Protein 4JJH (pdb70)

Secondary structure (DSSP, 8-state):
--SEEEEETTS-EEE--B------EEEEEEEE--EEEEEEETTTEEEE-GGGTTTEEPPPSS--TTB--EEE-S--GGG-EEEEEEEEESSS-EEEEEEEEEEEPPPPP--/--SEEEEETTS-EEE--B---TT-EEEEEEEEE--EEEEEEETTTEEEE-GGGTT-EEPPSSS--TTB--EEE-S--GGG-EEEEEEEEEESS-EEEEEEEEEEEPPPPP--

Nearest PDB structures (foldseek):
  4jjh-assembly2_A  TM=1.009E+00  e=1.081E-22  Homo sapiens
  4jjh-assembly3_B  TM=9.746E-01  e=3.472E-20  Homo sapiens
  4frw-assembly1_A  TM=9.454E-01  e=3.000E-17  Homo sapiens
  6o3o-assembly1_D  TM=8.730E-01  e=2.564E-07  Homo sapiens
  6isb-assembly1_C  TM=8.293E-01  e=7.288E-07  Homo sapiens

Structure (mmCIF, N/CA/C/O backbone):
data_4JJH
#
_entry.id   4JJH
#
_cell.length_a   35.193
_cell.length_b   35.193
_cell.length_c   205.331
_cell.angle_alpha   90.000
_cell.angle_beta   90.000
_cell.angle_gamma   90.000
#
_symmetry.space_group_name_H-M   'P 41'
#
loop_
_entity.id
_entity.type
_entity.pdbx_description
1 polymer 'Poliovirus receptor-related protein 4'
2 non-polymer 1,2-ETHANEDIOL
3 water water
#
loop_
_atom_site.group_PDB
_atom_site.id
_atom_site.type_symbol
_atom_site.label_atom_id
_atom_site.label_alt_id
_atom_site.label_comp_id
_atom_site.label_asym_id
_atom_site.label_entity_id
_atom_site.label_seq_id
_atom_site.pdbx_PDB_ins_code
_atom_site.Cartn_x
_atom_site.Cartn_y
_atom_site.Cartn_z
_atom_site.occupancy
_atom_site.B_iso_or_equiv
_atom_site.auth_seq_id
_atom_site.auth_comp_id
_atom_site.auth_asym_id
_atom_site.auth_atom_id
_atom_site.pdbx_PDB_model_num
ATOM 1 N N . THR A 1 10 ? 15.564 12.706 5.402 1.00 50.75 36 THR A N 1
ATOM 2 C CA . THR A 1 10 ? 14.244 13.044 5.929 1.00 45.40 36 THR A CA 1
ATOM 3 C C . THR A 1 10 ? 13.220 11.951 5.607 1.00 45.86 36 THR A C 1
ATOM 4 O O . THR A 1 10 ? 13.094 11.512 4.465 1.00 39.43 36 THR A O 1
ATOM 8 N N . SER A 1 11 ? 12.496 11.513 6.630 1.00 49.15 37 SER A N 1
ATOM 9 C CA . SER A 1 11 ? 11.428 10.532 6.461 1.00 49.26 37 SER A CA 1
ATOM 10 C C . SER A 1 11 ? 10.031 11.179 6.450 1.00 52.66 37 SER A C 1
ATOM 11 O O . SER A 1 11 ? 9.776 12.129 7.186 1.00 57.47 37 SER A O 1
ATOM 14 N N . ASP A 1 12 ? 9.146 10.693 5.581 1.00 49.07 38 ASP A N 1
ATOM 15 C CA . ASP A 1 12 ? 7.828 11.310 5.363 1.00 40.65 38 ASP A CA 1
ATOM 16 C C . ASP A 1 12 ? 6.828 11.041 6.514 1.00 29.32 38 ASP A C 1
ATOM 17 O O . ASP A 1 12 ? 5.757 11.634 6.550 1.00 17.97 38 ASP A O 1
ATOM 22 N N . VAL A 1 13 ? 7.158 10.145 7.442 1.00 29.75 39 VAL A N 1
ATOM 23 C CA . VAL A 1 13 ? 6.287 9.913 8.609 1.00 24.23 39 VAL A CA 1
ATOM 24 C C . VAL A 1 13 ? 6.998 10.161 9.929 1.00 17.33 39 VAL A C 1
ATOM 25 O O . VAL A 1 13 ? 8.126 9.728 10.134 1.00 19.32 39 VAL A O 1
ATOM 29 N N . VAL A 1 14 ? 6.359 10.938 10.787 1.00 16.61 40 VAL A N 1
ATOM 30 C CA . VAL A 1 14 ? 6.903 11.251 12.092 1.00 16.32 40 VAL A CA 1
ATOM 31 C C . VAL A 1 14 ? 6.044 10.661 13.180 1.00 16.07 40 VAL A C 1
ATOM 32 O O . VAL A 1 14 ? 4.863 10.917 13.265 1.00 15.68 40 VAL A O 1
ATOM 36 N N . THR A 1 15 ? 6.659 9.877 14.031 1.00 31.84 41 THR A N 1
ATOM 37 C CA . THR A 1 15 ? 5.927 9.233 15.083 1.00 31.53 41 THR A CA 1
ATOM 38 C C . THR A 1 15 ? 6.562 9.690 16.385 1.00 26.56 41 THR A C 1
ATOM 39 O O . THR A 1 15 ? 7.790 9.744 16.516 1.00 19.11 41 THR A O 1
ATOM 43 N N . VAL A 1 16 ? 5.728 10.092 17.321 1.00 15.64 42 VAL A N 1
ATOM 44 C CA . VAL A 1 16 ? 6.222 10.523 18.611 1.00 23.24 42 VAL A CA 1
ATOM 45 C C . VAL A 1 16 ? 5.321 9.978 19.685 1.00 26.37 42 VAL A C 1
ATOM 46 O O . VAL A 1 16 ? 4.189 9.608 19.433 1.00 25.78 42 VAL A O 1
ATOM 50 N N . VAL A 1 17 ? 5.867 9.907 20.885 1.00 28.10 43 VAL A N 1
ATOM 51 C CA . VAL A 1 17 ? 5.096 9.622 22.068 1.00 22.84 43 VAL A CA 1
ATOM 52 C C . VAL A 1 17 ? 4.340 10.887 22.477 1.00 19.86 43 VAL A C 1
ATOM 53 O O . VAL A 1 17 ? 4.825 12.004 22.314 1.00 15.78 43 VAL A O 1
ATOM 57 N N . LEU A 1 18 ? 3.116 10.692 22.938 1.00 20.61 44 LEU A N 1
ATOM 58 C CA . LEU A 1 18 ? 2.261 11.752 23.464 1.00 26.43 44 LEU A CA 1
ATOM 59 C C . LEU A 1 18 ? 2.952 12.652 24.506 1.00 24.59 44 LEU A C 1
ATOM 60 O O . LEU A 1 18 ? 3.424 12.174 25.522 1.00 27.45 44 LEU A O 1
ATOM 65 N N . GLY A 1 19 ? 3.033 13.949 24.233 1.00 26.55 45 GLY A N 1
ATOM 66 C CA . GLY A 1 19 ? 3.618 14.899 25.163 1.00 22.60 45 GLY A CA 1
ATOM 67 C C . GLY A 1 19 ? 5.058 15.283 24.907 1.00 14.83 45 GLY A C 1
ATOM 68 O O . GLY A 1 19 ? 5.526 16.292 25.404 1.00 20.05 45 GLY A O 1
ATOM 69 N N . GLN A 1 20 ? 5.768 14.476 24.133 1.00 26.05 46 GLN A N 1
ATOM 70 C CA . GLN A 1 20 ? 7.123 14.832 23.728 1.00 26.12 46 GLN A CA 1
ATOM 71 C C . GLN A 1 20 ? 6.962 15.756 22.515 1.00 19.01 46 GLN A C 1
ATOM 72 O O . GLN A 1 20 ? 5.864 15.870 21.974 1.00 16.86 46 GLN A O 1
ATOM 78 N N . ASP A 1 21 ? 8.033 16.424 22.107 1.00 15.32 47 ASP A N 1
ATOM 79 C CA . ASP A 1 21 ? 8.003 17.319 20.952 1.00 15.18 47 ASP A CA 1
ATOM 80 C C . ASP A 1 21 ? 8.320 16.647 19.621 1.00 21.84 47 ASP A C 1
ATOM 81 O O . ASP A 1 21 ? 9.301 15.919 19.505 1.00 23.57 47 ASP A O 1
ATOM 86 N N . ALA A 1 22 ? 7.524 16.945 18.599 1.00 21.18 48 ALA A N 1
ATOM 87 C CA . ALA A 1 22 ? 7.701 16.325 17.291 1.00 19.63 48 ALA A CA 1
ATOM 88 C C . ALA A 1 22 ? 8.278 17.316 16.311 1.00 22.47 48 ALA A C 1
ATOM 89 O O . ALA A 1 22 ? 7.773 18.404 16.150 1.00 24.45 48 ALA A O 1
ATOM 91 N N . LYS A 1 23 ? 9.352 16.930 15.652 1.00 25.17 49 LYS A N 1
ATOM 92 C CA . LYS A 1 23 ? 9.920 17.761 14.609 1.00 31.48 49 LYS A CA 1
ATOM 93 C C . LYS A 1 23 ? 9.207 17.478 13.307 1.00 25.16 49 LYS A C 1
ATOM 94 O O . LYS A 1 23 ? 8.960 16.328 12.959 1.00 18.78 49 LYS A O 1
ATOM 100 N N . LEU A 1 24 ? 8.807 18.539 12.634 1.00 17.72 50 LEU A N 1
ATOM 101 C CA . LEU A 1 24 ? 8.252 18.409 11.317 1.00 15.65 50 LEU A CA 1
ATOM 102 C C . LEU A 1 24 ? 9.303 18.928 10.358 1.00 16.11 50 LEU A C 1
ATOM 103 O O . LEU A 1 24 ? 9.466 20.123 10.219 1.00 20.04 50 LEU A O 1
ATOM 108 N N . PRO A 1 25 ? 10.081 18.019 9.749 1.00 27.06 51 PRO A N 1
ATOM 109 C CA . PRO A 1 25 ? 11.189 18.392 8.861 1.00 29.93 51 PRO A CA 1
ATOM 110 C C . PRO A 1 25 ? 10.734 18.854 7.470 1.00 32.45 51 PRO A C 1
ATOM 111 O O . PRO A 1 25 ? 9.897 18.196 6.840 1.00 28.50 51 PRO A O 1
ATOM 115 N N . CYS A 1 26 ? 11.279 19.970 6.995 1.00 35.00 52 CYS A N 1
ATOM 116 C CA . CYS A 1 26 ? 10.949 20.434 5.657 1.00 34.81 52 CYS A CA 1
ATOM 117 C C . CYS A 1 26 ? 12.094 21.229 5.051 1.00 33.53 52 CYS A C 1
ATOM 118 O O . CYS A 1 26 ? 12.048 22.447 4.997 1.00 29.11 52 CYS A O 1
ATOM 121 N N . PHE A 1 27 ? 13.094 20.514 4.550 1.00 37.24 53 PHE A N 1
ATOM 122 C CA . PHE A 1 27 ? 14.293 21.127 3.990 1.00 41.06 53 PHE A CA 1
ATOM 123 C C . PHE A 1 27 ? 14.402 20.872 2.457 1.00 38.57 53 PHE A C 1
ATOM 124 O O . PHE A 1 27 ? 14.063 19.798 1.974 1.00 39.47 53 PHE A O 1
ATOM 132 N N . 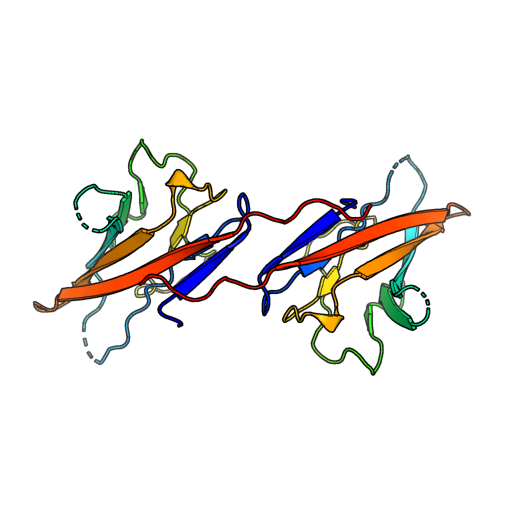TYR A 1 28 ? 14.835 21.884 1.704 1.00 42.51 54 TYR A N 1
ATOM 133 C CA . TYR A 1 28 ? 14.787 21.897 0.228 1.00 42.84 54 TYR A CA 1
ATOM 134 C C . TYR A 1 28 ? 16.137 21.799 -0.461 1.00 40.88 54 TYR A C 1
ATOM 135 O O . TYR A 1 28 ? 17.070 22.518 -0.114 1.00 40.95 54 TYR A O 1
ATOM 144 N N . ARG A 1 29 ? 16.217 20.908 -1.443 1.00 44.16 55 ARG A N 1
ATOM 145 C CA . ARG A 1 29 ? 17.400 20.736 -2.279 1.00 42.02 55 ARG A CA 1
ATOM 146 C C . ARG A 1 29 ? 17.254 21.514 -3.578 1.00 37.56 55 ARG A C 1
ATOM 147 O O . ARG A 1 29 ? 16.203 21.475 -4.201 1.00 35.08 55 ARG A O 1
ATOM 155 N N . GLY A 1 30 ? 18.313 22.199 -4.001 1.00 37.81 56 GLY A N 1
ATOM 156 C CA . GLY A 1 30 ? 18.225 23.033 -5.191 1.00 45.29 56 GLY A CA 1
ATOM 157 C C . GLY A 1 30 ? 19.408 23.108 -6.153 1.00 45.78 56 GLY A C 1
ATOM 158 O O . GLY A 1 30 ? 20.249 22.213 -6.225 1.00 50.77 56 GLY A O 1
ATOM 159 N N . ASP A 1 31 ? 19.446 24.189 -6.922 1.00 41.45 57 ASP A N 1
ATOM 160 C CA . ASP A 1 31 ? 20.535 24.443 -7.849 1.00 46.92 57 ASP A CA 1
ATOM 161 C C . ASP A 1 31 ? 21.274 25.690 -7.410 1.00 53.00 57 ASP A C 1
ATOM 162 O O . ASP A 1 31 ? 20.697 26.772 -7.365 1.00 56.17 57 ASP A O 1
ATOM 167 N N . GLU A 1 34 ? 18.202 30.080 -6.878 1.00 72.53 60 GLU A N 1
ATOM 168 C CA . GLU A 1 34 ? 16.966 30.115 -6.106 1.00 68.80 60 GLU A CA 1
ATOM 169 C C . GLU A 1 34 ? 17.195 29.871 -4.615 1.00 61.11 60 GLU A C 1
ATOM 170 O O . GLU A 1 34 ? 17.888 28.937 -4.211 1.00 58.86 60 GLU A O 1
ATOM 176 N N . GLN A 1 35 ? 16.606 30.742 -3.808 1.00 59.68 61 GLN A N 1
ATOM 177 C CA . GLN A 1 35 ? 16.658 30.626 -2.363 1.00 54.58 61 GLN A CA 1
ATOM 178 C C . GLN A 1 35 ? 15.195 30.652 -1.872 1.00 46.28 61 GLN A C 1
ATOM 179 O O . GLN A 1 35 ? 14.269 30.876 -2.664 1.00 43.08 61 GLN A O 1
ATOM 185 N N . VAL A 1 36 ? 14.992 30.335 -0.597 1.00 33.90 62 VAL A N 1
ATOM 186 C CA . VAL A 1 36 ? 13.673 30.215 0.001 1.00 28.60 62 VAL A CA 1
ATOM 187 C C . VAL A 1 36 ? 13.114 31.562 0.373 1.00 26.18 62 VAL A C 1
ATOM 188 O O . VAL A 1 36 ? 13.856 32.425 0.808 1.00 26.88 62 VAL A O 1
ATOM 192 N N . GLY A 1 37 ? 11.814 31.749 0.156 1.00 30.15 63 GLY A N 1
ATOM 193 C CA . GLY A 1 37 ? 11.128 32.940 0.619 1.00 36.22 63 GLY A CA 1
ATOM 194 C C . GLY A 1 37 ? 10.383 32.642 1.906 1.00 39.49 63 GLY A C 1
ATOM 195 O O . GLY A 1 37 ? 10.954 32.739 2.988 1.00 42.60 63 GLY A O 1
ATOM 196 N N . GLN A 1 38 ? 9.107 32.282 1.803 1.00 40.31 64 GLN A N 1
ATOM 197 C CA . GLN A 1 38 ? 8.344 31.889 2.989 1.00 35.86 64 GLN A CA 1
ATOM 198 C C . GLN A 1 38 ? 8.022 30.392 2.989 1.00 33.48 64 GLN A C 1
ATOM 199 O O . GLN A 1 38 ? 7.778 29.783 1.949 1.00 26.86 64 GLN A O 1
ATOM 205 N N . VAL A 1 39 ? 8.079 29.790 4.167 1.00 35.75 65 VAL A N 1
ATOM 206 C CA . VAL A 1 39 ? 7.578 28.430 4.318 1.00 36.88 65 VAL A CA 1
ATOM 207 C C . VAL A 1 39 ? 6.369 28.484 5.222 1.00 28.65 65 VAL A C 1
ATOM 208 O O . VAL A 1 39 ? 6.460 28.868 6.373 1.00 16.58 65 VAL A O 1
ATOM 212 N N . ALA A 1 40 ? 5.222 28.156 4.662 1.00 28.68 66 ALA A N 1
ATOM 213 C CA . ALA A 1 40 ? 4.001 28.091 5.420 1.00 28.50 66 ALA A CA 1
ATOM 214 C C . ALA A 1 40 ? 3.842 26.672 5.924 1.00 28.79 66 ALA A C 1
ATOM 215 O O . ALA A 1 40 ? 4.285 25.721 5.303 1.00 31.06 66 ALA A O 1
ATOM 217 N N . TRP A 1 41 ? 3.234 26.551 7.087 1.00 27.13 67 TRP A N 1
ATOM 218 C CA . TRP A 1 41 ? 2.964 25.278 7.695 1.00 24.80 67 TRP A CA 1
ATOM 219 C C . TRP A 1 41 ? 1.495 25.222 8.027 1.00 23.47 67 TRP A C 1
ATOM 220 O O . TRP A 1 41 ? 0.926 26.180 8.574 1.00 23.53 67 TRP A O 1
ATOM 231 N N . ALA A 1 42 ? 0.901 24.081 7.701 1.00 15.38 68 ALA A N 1
ATOM 232 C CA . ALA A 1 42 ? -0.498 23.851 7.965 1.00 26.05 68 ALA A CA 1
ATOM 233 C C . ALA A 1 42 ? -0.807 22.366 8.170 1.00 28.87 68 ALA A C 1
ATOM 234 O O . ALA A 1 42 ? 0.005 21.482 7.874 1.00 35.17 68 ALA A O 1
ATOM 236 N N . ARG A 1 43 ? -1.996 22.113 8.697 1.00 24.06 69 ARG A N 1
ATOM 237 C CA . ARG A 1 43 ? -2.559 20.788 8.704 1.00 21.96 69 ARG A CA 1
ATOM 238 C C . ARG A 1 43 ? -3.280 20.615 7.372 1.00 30.78 69 ARG A C 1
ATOM 239 O O . ARG A 1 43 ? -3.806 21.581 6.816 1.00 38.76 69 ARG A O 1
ATOM 247 N N . VAL A 1 44 ? -3.284 19.407 6.830 1.00 30.17 70 VAL A N 1
ATOM 248 C CA . VAL A 1 44 ? -4.037 19.163 5.610 1.00 30.61 70 VAL A CA 1
ATOM 249 C C . VAL A 1 44 ? -5.474 18.763 5.933 1.00 32.49 70 VAL A C 1
ATOM 250 O O . VAL A 1 44 ? -6.421 19.458 5.574 1.00 39.14 70 VAL A O 1
ATOM 254 N N . ALA A 1 50 ? -5.678 23.364 5.520 1.00 35.09 76 ALA A N 1
ATOM 255 C CA . ALA A 1 50 ? -6.898 24.148 5.422 1.00 39.50 76 ALA A CA 1
ATOM 256 C C . ALA A 1 50 ? -6.905 25.243 6.485 1.00 42.06 76 ALA A C 1
ATOM 257 O O . ALA A 1 50 ? -7.680 26.194 6.397 1.00 41.33 76 ALA A O 1
ATOM 259 N N . GLN A 1 51 ? -6.032 25.105 7.483 1.00 41.59 77 GLN A N 1
ATOM 260 C CA . GLN A 1 51 ? -5.995 26.045 8.610 1.00 39.13 77 GLN A CA 1
ATOM 261 C C . GLN A 1 51 ? -4.550 26.288 9.023 1.00 30.80 77 GLN A C 1
ATOM 262 O O . GLN A 1 51 ? -3.790 25.368 9.275 1.00 28.90 77 GLN A O 1
ATOM 268 N N . GLU A 1 52 ? -4.203 27.554 9.146 1.00 30.29 78 GLU A N 1
ATOM 269 C CA . GLU A 1 52 ? -2.821 27.951 9.246 1.00 26.63 78 GLU A CA 1
ATOM 270 C C . GLU A 1 52 ? -2.179 27.540 10.558 1.00 23.35 78 GLU A C 1
ATOM 271 O O . GLU A 1 52 ? -2.799 27.549 11.615 1.00 27.99 78 GLU A O 1
ATOM 277 N N . LEU A 1 53 ? -0.939 27.096 10.451 1.00 19.72 79 LEU A N 1
ATOM 278 C CA . LEU A 1 53 ? -0.170 26.684 11.604 1.00 22.36 79 LEU A CA 1
ATOM 279 C C . LEU A 1 53 ? 0.998 27.655 11.891 1.00 24.64 79 LEU A C 1
ATOM 280 O O . LEU A 1 53 ? 1.134 28.174 13.002 1.00 22.13 79 LEU A O 1
ATOM 285 N N . ALA A 1 54 ? 1.842 27.892 10.895 1.00 18.68 80 ALA A N 1
ATOM 286 C CA . ALA A 1 54 ? 2.961 28.809 11.097 1.00 16.01 80 ALA A CA 1
ATOM 287 C C . ALA A 1 54 ? 3.521 29.323 9.786 1.00 15.48 80 ALA A C 1
ATOM 288 O O . ALA A 1 54 ? 3.128 28.888 8.724 1.00 19.95 80 ALA A O 1
ATOM 290 N N . LEU A 1 55 ? 4.445 30.259 9.897 1.00 17.77 81 LEU A N 1
ATOM 291 C CA . LEU A 1 55 ? 5.088 30.933 8.782 1.00 22.38 81 LEU A CA 1
ATOM 292 C C . LEU A 1 55 ? 6.508 31.252 9.130 1.00 24.07 81 LEU A C 1
ATOM 293 O O . LEU A 1 55 ? 6.775 31.939 10.087 1.00 27.76 81 LEU A O 1
ATOM 298 N N . LEU A 1 56 ? 7.422 30.721 8.351 1.00 28.35 82 LEU A N 1
ATOM 299 C CA . LEU A 1 56 ? 8.826 30.998 8.519 1.00 24.61 82 LEU A CA 1
ATOM 300 C C . LEU A 1 56 ? 9.164 31.972 7.403 1.00 22.88 82 LEU A C 1
ATOM 301 O O . LEU A 1 56 ? 9.201 31.588 6.242 1.00 24.97 82 LEU A O 1
ATOM 306 N N . HIS A 1 57 ? 9.289 33.251 7.739 1.00 26.43 83 HIS A N 1
ATOM 307 C CA . HIS A 1 57 ? 9.477 34.280 6.723 1.00 27.28 83 HIS A CA 1
ATOM 308 C C . HIS A 1 57 ? 10.936 34.617 6.534 1.00 33.23 83 HIS A C 1
ATOM 309 O O . HIS A 1 57 ? 11.701 34.743 7.492 1.00 31.58 83 HIS A O 1
ATOM 316 N N . SER A 1 58 ? 11.285 34.814 5.272 1.00 37.92 84 SER A N 1
ATOM 317 C CA . SER A 1 58 ? 12.639 35.090 4.853 1.00 39.65 84 SER A CA 1
ATOM 318 C C . SER A 1 58 ? 13.117 36.407 5.384 1.00 36.34 84 SER A C 1
ATOM 319 O O . SER A 1 58 ? 14.210 36.536 5.933 1.00 39.97 84 SER A O 1
ATOM 322 N N . LYS A 1 59 ? 12.276 37.398 5.175 1.00 25.81 85 LYS A N 1
ATOM 323 C CA . LYS A 1 59 ? 12.537 38.720 5.657 1.00 23.95 85 LYS A CA 1
ATOM 324 C C . LYS A 1 59 ? 12.178 38.767 7.132 1.00 31.89 85 LYS A C 1
ATOM 325 O O . LYS A 1 59 ? 12.932 39.293 7.948 1.00 30.86 85 LYS A O 1
ATOM 331 N N . TYR A 1 60 ? 11.039 38.159 7.463 1.00 33.87 86 TYR A N 1
ATOM 332 C CA . TYR A 1 60 ? 10.317 38.449 8.697 1.00 35.28 86 TYR A CA 1
ATOM 333 C C . TYR A 1 60 ? 10.358 37.397 9.805 1.00 34.06 86 TYR A C 1
ATOM 334 O O . TYR A 1 60 ? 9.770 37.598 10.862 1.00 37.30 86 TYR A O 1
ATOM 343 N N . GLY A 1 61 ? 10.980 36.257 9.561 1.00 28.28 87 GLY A N 1
ATOM 344 C CA . GLY A 1 61 ? 11.103 35.274 10.620 1.00 21.57 87 GLY A CA 1
ATOM 345 C C . GLY A 1 61 ? 9.799 34.585 10.976 1.00 20.24 87 GLY A C 1
ATOM 346 O O . GLY A 1 61 ? 8.818 34.662 10.249 1.00 20.55 87 GLY A O 1
ATOM 347 N N . LEU A 1 62 ? 9.783 33.956 12.139 1.00 16.54 88 LEU A N 1
ATOM 348 C CA . LEU A 1 62 ? 8.684 33.085 12.529 1.00 24.96 88 LEU A CA 1
ATOM 349 C C . LEU A 1 62 ? 7.409 33.772 13.026 1.00 23.99 88 LEU A C 1
ATOM 350 O O . LEU A 1 62 ? 7.441 34.665 13.858 1.00 16.65 88 LEU A O 1
ATOM 355 N N . HIS A 1 63 ? 6.291 33.307 12.481 1.00 25.17 89 HIS A N 1
ATOM 356 C CA . HIS A 1 63 ? 4.944 33.696 12.837 1.00 16.67 89 HIS A CA 1
ATOM 357 C C . HIS A 1 63 ? 4.180 32.432 13.125 1.00 21.62 89 HIS A C 1
ATOM 358 O O . HIS A 1 63 ? 4.381 31.451 12.446 1.00 27.05 89 HIS A O 1
ATOM 365 N N . VAL A 1 64 ? 3.327 32.429 14.141 1.00 17.68 90 VAL A N 1
ATOM 366 C CA . VAL A 1 64 ? 2.668 31.192 14.551 1.00 15.57 90 VAL A CA 1
ATOM 367 C C . VAL A 1 64 ? 1.177 31.409 14.779 1.00 16.03 90 VAL A C 1
ATOM 368 O O . VAL A 1 64 ? 0.764 32.483 15.195 1.00 37.41 90 VAL A O 1
ATOM 372 N N . SER A 1 65 ? 0.366 30.415 14.449 1.00 27.20 91 SER A N 1
ATOM 373 C CA . SER A 1 65 ? -1.054 30.502 14.717 1.00 28.72 91 SER A CA 1
ATOM 374 C C . SER A 1 65 ? -1.200 30.599 16.226 1.00 34.52 91 SER A C 1
ATOM 375 O O . SER A 1 65 ? -0.588 29.832 16.959 1.00 37.58 91 SER A O 1
ATOM 378 N N . PRO A 1 66 ? -2.008 31.561 16.693 1.00 37.41 92 PRO A N 1
ATOM 379 C CA . PRO A 1 66 ? -2.361 31.749 18.104 1.00 34.01 92 PRO A CA 1
ATOM 380 C C . PRO A 1 66 ? -2.845 30.456 18.731 1.00 32.57 92 PRO A C 1
ATOM 381 O O . PRO A 1 66 ? -2.567 30.224 19.899 1.00 37.99 92 PRO A O 1
ATOM 385 N N . ALA A 1 67 ? -3.577 29.648 17.963 1.00 29.27 93 ALA A N 1
ATOM 386 C CA . ALA A 1 67 ? -4.036 28.325 18.392 1.00 24.52 93 ALA A CA 1
ATOM 387 C C . ALA A 1 67 ? -2.879 27.384 18.673 1.00 20.86 93 ALA A C 1
ATOM 388 O O . ALA A 1 67 ? -3.056 26.310 19.220 1.00 22.41 93 ALA A O 1
ATOM 390 N N . TYR A 1 68 ? -1.689 27.792 18.269 1.00 27.03 94 TYR A N 1
ATOM 391 C CA . TYR A 1 68 ? -0.517 26.958 18.390 1.00 20.62 94 TYR A CA 1
ATOM 392 C C . TYR A 1 68 ? 0.551 27.757 19.118 1.00 23.44 94 TYR A C 1
ATOM 393 O O . TYR A 1 68 ? 1.748 27.548 18.935 1.00 24.71 94 TYR A O 1
ATOM 402 N N . GLU A 1 69 ? 0.094 28.664 19.972 1.00 19.25 95 GLU A N 1
ATOM 403 C CA . GLU A 1 69 ? 0.978 29.576 20.676 1.00 17.52 95 GLU A CA 1
ATOM 404 C C . GLU A 1 69 ? 1.930 28.912 21.656 1.00 23.83 95 GLU A C 1
ATOM 405 O O . GLU A 1 69 ? 1.509 28.229 22.580 1.00 20.25 95 GLU A O 1
ATOM 411 N N . GLY A 1 70 ? 3.220 29.163 21.472 1.00 24.39 96 GLY A N 1
ATOM 412 C CA . GLY A 1 70 ? 4.228 28.606 22.345 1.00 22.20 96 GLY A CA 1
ATOM 413 C C . GLY A 1 70 ? 4.551 27.193 21.947 1.00 21.73 96 GLY A C 1
ATOM 414 O O . GLY A 1 70 ? 5.435 26.568 22.517 1.00 21.59 96 GLY A O 1
ATOM 415 N N . ARG A 1 71 ? 3.831 26.697 20.951 1.00 21.96 97 ARG A N 1
ATOM 416 C CA . ARG A 1 71 ? 3.939 25.301 20.535 1.00 23.31 97 ARG A CA 1
ATOM 417 C C . ARG A 1 71 ? 4.801 25.148 19.296 1.00 24.06 97 ARG A C 1
ATOM 418 O O . ARG A 1 71 ? 5.134 24.032 18.912 1.00 21.45 97 ARG A O 1
ATOM 426 N N . VAL A 1 72 ? 5.205 26.260 18.689 1.00 14.41 98 VAL A N 1
ATOM 427 C CA . VAL A 1 72 ? 5.987 26.148 17.468 1.00 28.01 98 VAL A CA 1
ATOM 428 C C . VAL A 1 72 ? 7.376 26.738 17.630 1.00 29.06 98 VAL A C 1
ATOM 429 O O . VAL A 1 72 ? 7.542 27.908 17.983 1.00 31.38 98 VAL A O 1
ATOM 433 N N . GLU A 1 73 ? 8.379 25.899 17.383 1.00 27.55 99 GLU A N 1
ATOM 434 C CA . GLU A 1 73 ? 9.752 26.337 17.504 1.00 31.40 99 GLU A CA 1
ATOM 435 C C . GLU A 1 73 ? 10.501 26.022 16.212 1.00 34.64 99 GLU A C 1
ATOM 436 O O . GLU A 1 73 ? 10.123 25.128 15.494 1.00 35.20 99 GLU A O 1
ATOM 442 N N . GLN A 1 74 ? 11.557 26.766 15.914 1.00 40.04 100 GLN A N 1
ATOM 443 C CA . GLN A 1 74 ? 12.469 26.439 14.812 1.00 42.20 100 GLN A CA 1
ATOM 444 C C . GLN A 1 74 ? 13.704 25.667 15.302 1.00 49.71 100 GLN A C 1
ATOM 445 O O . GLN A 1 74 ? 13.898 25.514 16.501 1.00 58.28 100 GLN A O 1
ATOM 451 N N . PRO A 1 75 ? 14.537 25.153 14.381 1.00 49.84 101 PRO A N 1
ATOM 452 C CA . PRO A 1 75 ? 15.788 24.578 14.907 1.00 50.43 101 PRO A CA 1
ATOM 453 C C . PRO A 1 75 ? 16.820 25.636 15.342 1.00 52.58 101 PRO A C 1
ATOM 454 O O . PRO A 1 75 ? 16.893 26.695 14.724 1.00 51.48 101 PRO A O 1
ATOM 458 N N . PRO A 1 76 ? 17.593 25.351 16.416 1.00 57.92 102 PRO A N 1
ATOM 459 C CA . PRO A 1 76 ? 18.621 26.224 17.010 1.00 53.32 102 PRO A CA 1
ATOM 460 C C . PRO A 1 76 ? 19.715 26.701 16.060 1.00 46.64 102 PRO A C 1
ATOM 461 O O . PRO A 1 76 ? 20.268 25.915 15.296 1.00 43.06 102 PRO A O 1
ATOM 465 N N . PRO A 1 77 ? 20.035 27.999 16.148 1.00 47.19 103 PRO A N 1
ATOM 466 C CA . PRO A 1 77 ? 20.968 28.738 15.296 1.00 48.30 103 PRO A CA 1
ATOM 467 C C . PRO A 1 77 ? 22.436 28.543 15.668 1.00 48.86 103 PRO A C 1
ATOM 468 O O . PRO A 1 77 ? 22.723 28.147 16.791 1.00 47.83 103 PRO A O 1
ATOM 472 N N . PRO A 1 78 ? 23.359 28.803 14.722 1.00 51.68 104 PRO A N 1
ATOM 473 C CA . PRO A 1 78 ? 23.170 29.320 13.354 1.00 50.85 104 PRO A CA 1
ATOM 474 C C . PRO A 1 78 ? 22.457 28.332 12.443 1.00 46.16 104 PRO A C 1
ATOM 475 O O . PRO A 1 78 ? 22.783 27.147 12.442 1.00 48.43 104 PRO A O 1
ATOM 479 N N . ARG A 1 79 ? 21.511 28.824 11.654 1.00 40.79 105 ARG A N 1
ATOM 480 C CA . ARG A 1 79 ? 20.722 27.915 10.848 1.00 39.97 105 ARG A CA 1
ATOM 481 C C . ARG A 1 79 ? 20.591 28.224 9.356 1.00 40.30 105 ARG A C 1
ATOM 482 O O . ARG A 1 79 ? 20.965 29.286 8.869 1.00 37.20 105 ARG A O 1
ATOM 490 N N . ASN A 1 80 ? 20.059 27.231 8.654 1.00 45.15 106 ASN A N 1
ATOM 491 C CA . ASN A 1 80 ? 19.921 27.210 7.210 1.00 48.74 106 ASN A CA 1
ATOM 492 C C . ASN A 1 80 ? 18.790 28.101 6.687 1.00 53.51 106 ASN A C 1
ATOM 493 O O . ASN A 1 80 ? 17.673 28.048 7.198 1.00 61.20 106 ASN A O 1
ATOM 498 N N . PRO A 1 81 ? 19.078 28.922 5.665 1.00 45.56 107 PRO A N 1
ATOM 499 C CA . PRO A 1 81 ? 18.104 29.737 4.924 1.00 40.47 107 PRO A CA 1
ATOM 500 C C . PRO A 1 81 ? 17.067 28.910 4.166 1.00 36.30 107 PRO A C 1
ATOM 501 O O . PRO A 1 81 ? 16.098 29.466 3.646 1.00 27.21 107 PRO A O 1
ATOM 505 N N . LEU A 1 82 ? 17.325 27.610 4.038 1.00 40.71 108 LEU A N 1
ATOM 506 C CA . LEU A 1 82 ? 16.462 26.725 3.274 1.00 40.35 108 LEU A CA 1
ATOM 507 C C . LEU A 1 82 ? 15.861 25.583 4.087 1.00 36.64 108 LEU A C 1
ATOM 508 O O . LEU A 1 82 ? 15.145 24.750 3.546 1.00 37.00 108 LEU A O 1
ATOM 513 N N . ASP A 1 83 ? 16.139 25.540 5.381 1.00 36.02 109 ASP A N 1
ATOM 514 C CA . ASP A 1 83 ? 15.459 24.587 6.252 1.00 32.52 109 ASP A CA 1
ATOM 515 C C . ASP A 1 83 ? 14.184 25.194 6.797 1.00 28.70 109 ASP A C 1
ATOM 516 O O . ASP A 1 83 ? 14.237 26.144 7.583 1.00 25.59 109 ASP A O 1
ATOM 521 N N . GLY A 1 84 ? 13.043 24.669 6.350 1.00 23.08 110 GLY A N 1
ATOM 522 C CA . GLY A 1 84 ? 11.755 25.138 6.830 1.00 27.74 110 GLY A CA 1
ATOM 523 C C . GLY A 1 84 ? 11.115 24.240 7.873 1.00 12.89 110 GLY A C 1
ATOM 524 O O . GLY A 1 84 ? 9.919 24.254 8.077 1.00 14.30 110 GLY A O 1
ATOM 525 N N . SER A 1 85 ? 11.947 23.498 8.580 1.00 21.89 111 SER A N 1
ATOM 526 C CA . SER A 1 85 ? 11.479 22.517 9.529 1.00 20.16 111 SER A CA 1
ATOM 527 C C . SER A 1 85 ? 11.013 23.181 10.795 1.00 19.80 111 SER A C 1
ATOM 528 O O . SER A 1 85 ? 11.569 24.172 11.223 1.00 23.69 111 SER A O 1
ATOM 531 N N . VAL A 1 86 ? 9.956 22.647 11.379 1.00 16.44 112 VAL A N 1
ATOM 532 C CA . VAL A 1 86 ? 9.518 23.153 12.648 1.00 12.08 112 VAL A CA 1
ATOM 533 C C . VAL A 1 86 ? 9.371 22.053 13.669 1.00 11.85 112 VAL A C 1
ATOM 534 O O . VAL A 1 86 ? 9.274 20.880 13.344 1.00 13.86 112 VAL A O 1
ATOM 538 N N . LEU A 1 87 ? 9.338 22.477 14.919 1.00 24.56 113 LEU A N 1
ATOM 539 C CA . LEU A 1 87 ? 9.075 21.638 16.071 1.00 22.25 113 LEU A CA 1
ATOM 540 C C . LEU A 1 87 ? 7.736 21.998 16.660 1.00 19.02 113 LEU A C 1
ATOM 541 O O . LEU A 1 87 ? 7.497 23.143 17.035 1.00 19.07 113 LEU A O 1
ATOM 546 N N . LEU A 1 88 ? 6.869 21.006 16.737 1.00 19.14 114 LEU A N 1
ATOM 547 C CA . LEU A 1 88 ? 5.609 21.127 17.433 1.00 19.38 114 LEU A CA 1
ATOM 548 C C . LEU A 1 88 ? 5.789 20.529 18.822 1.00 14.41 114 LEU A C 1
ATOM 549 O O . LEU A 1 88 ? 5.959 19.335 18.972 1.00 16.20 114 LEU A O 1
ATOM 554 N N . ARG A 1 89 ? 5.762 21.385 19.835 1.00 13.03 115 ARG A N 1
ATOM 555 C CA . ARG A 1 89 ? 6.024 20.985 21.204 1.00 13.68 115 ARG A CA 1
ATOM 556 C C . ARG A 1 89 ? 4.841 20.267 21.859 1.00 18.58 115 ARG A C 1
ATOM 557 O O . ARG A 1 89 ? 3.684 20.547 21.562 1.00 13.59 115 ARG A O 1
ATOM 565 N N . ASN A 1 90 ? 5.151 19.311 22.725 1.00 14.21 116 ASN A N 1
ATOM 566 C CA . ASN A 1 90 ? 4.159 18.710 23.597 1.00 30.78 116 ASN A CA 1
ATOM 567 C C . ASN A 1 90 ? 2.990 18.181 22.784 1.00 29.33 116 ASN A C 1
ATOM 568 O O . ASN A 1 90 ? 1.910 18.766 22.755 1.00 33.91 116 ASN A O 1
ATOM 573 N N . ALA A 1 91 ? 3.243 17.078 22.101 1.00 24.65 117 ALA A N 1
ATOM 574 C CA . ALA A 1 91 ? 2.278 16.439 21.225 1.00 22.90 117 ALA A CA 1
ATOM 575 C C . ALA A 1 91 ? 1.072 15.868 21.985 1.00 21.98 117 ALA A C 1
ATOM 576 O O . ALA A 1 91 ? 1.229 15.334 23.060 1.00 14.67 117 ALA A O 1
ATOM 578 N N . VAL A 1 92 ? -0.133 16.073 21.453 1.00 26.58 118 VAL A N 1
ATOM 579 C CA . VAL A 1 92 ? -1.361 15.454 21.968 1.00 25.45 118 VAL A CA 1
ATOM 580 C C . VAL A 1 92 ? -2.037 14.605 20.901 1.00 22.68 118 VAL A C 1
ATOM 581 O O . VAL A 1 92 ? -1.604 14.570 19.745 1.00 22.44 118 VAL A O 1
ATOM 585 N N . GLN A 1 93 ? -3.072 13.877 21.292 1.00 19.01 119 GLN A N 1
ATOM 586 C CA . GLN A 1 93 ? -3.772 13.060 20.315 1.00 23.88 119 GLN A CA 1
ATOM 587 C C . GLN A 1 93 ? -4.438 13.923 19.249 1.00 26.61 119 GLN A C 1
ATOM 588 O O . GLN A 1 93 ? -4.393 13.589 18.074 1.00 32.89 119 GLN A O 1
ATOM 594 N N . ALA A 1 94 ? -5.003 15.053 19.656 1.00 27.07 120 ALA A N 1
ATOM 595 C CA . ALA A 1 94 ? -5.662 15.979 18.739 1.00 25.28 120 ALA A CA 1
ATOM 596 C C . ALA A 1 94 ? -4.753 16.436 17.616 1.00 27.07 120 ALA A C 1
ATOM 597 O O . ALA A 1 94 ? -5.222 16.882 16.575 1.00 32.18 120 ALA A O 1
ATOM 599 N N . ASP A 1 95 ? -3.450 16.346 17.848 1.00 29.75 121 ASP A N 1
ATOM 600 C CA . ASP A 1 95 ? -2.448 16.778 16.871 1.00 27.01 121 ASP A CA 1
ATOM 601 C C . ASP A 1 95 ? -2.208 15.848 15.674 1.00 27.15 121 ASP A C 1
ATOM 602 O O . ASP A 1 95 ? -1.772 16.300 14.620 1.00 31.03 121 ASP A O 1
ATOM 607 N N . GLU A 1 96 ? -2.474 14.559 15.827 1.00 23.30 122 GLU A N 1
ATOM 608 C CA . GLU A 1 96 ? -2.130 13.618 14.777 1.00 18.73 122 GLU A CA 1
ATOM 609 C C . GLU A 1 96 ? -2.940 13.798 13.510 1.00 20.64 122 GLU A C 1
ATOM 610 O O . GLU A 1 96 ? -4.090 14.230 13.529 1.00 22.31 122 GLU A O 1
ATOM 616 N N . GLY A 1 97 ? -2.282 13.508 12.399 1.00 16.64 123 GLY A N 1
ATOM 617 C CA . GLY A 1 97 ? -2.833 13.696 11.085 1.00 17.50 123 GLY A CA 1
ATOM 618 C C . GLY A 1 97 ? -1.691 14.095 10.196 1.00 21.99 123 GLY A C 1
ATOM 619 O O . GLY A 1 97 ? -0.538 13.993 10.593 1.00 18.58 123 GLY A O 1
ATOM 620 N N . GLU A 1 98 ? -2.017 14.602 9.015 1.00 26.03 124 GLU A N 1
ATOM 621 C CA . GLU A 1 98 ? -1.016 14.942 8.011 1.00 28.63 124 GLU A CA 1
ATOM 622 C C . GLU A 1 98 ? -0.878 16.436 7.876 1.00 27.59 124 GLU A C 1
ATOM 623 O O . GLU A 1 98 ? -1.816 17.194 8.097 1.00 18.11 124 GLU A O 1
ATOM 629 N N . TYR A 1 99 ? 0.318 16.834 7.483 1.00 26.74 125 TYR A N 1
ATOM 630 C CA . TYR A 1 99 ? 0.744 18.195 7.544 1.00 17.46 125 TYR A CA 1
ATOM 631 C C . TYR A 1 99 ? 1.468 18.589 6.282 1.00 18.01 125 TYR A C 1
ATOM 632 O O . TYR A 1 99 ? 2.255 17.848 5.721 1.00 18.26 125 TYR A O 1
ATOM 641 N N . GLU A 1 100 ? 1.190 19.789 5.837 1.00 18.30 126 GLU A N 1
ATOM 642 C CA . GLU A 1 100 ? 1.833 20.269 4.650 1.00 34.28 126 GLU A CA 1
ATOM 643 C C . GLU A 1 100 ? 2.602 21.542 4.910 1.00 33.82 126 GLU A C 1
ATOM 644 O O . GLU A 1 100 ? 2.132 22.453 5.588 1.00 18.31 126 GLU A O 1
ATOM 650 N N . CYS A 1 101 ? 3.808 21.568 4.361 1.00 18.78 127 CYS A N 1
ATOM 651 C CA . CYS A 1 101 ? 4.561 22.786 4.267 1.00 18.85 127 CYS A CA 1
ATOM 652 C C . CYS A 1 101 ? 4.501 23.269 2.820 1.00 23.62 127 CYS A C 1
ATOM 653 O O . CYS A 1 101 ? 4.656 22.499 1.883 1.00 23.62 127 CYS A O 1
ATOM 656 N N . ARG A 1 102 ? 4.224 24.552 2.659 1.00 22.50 128 ARG A N 1
ATOM 657 C CA . ARG A 1 102 ? 4.197 25.165 1.364 1.00 25.01 128 ARG A CA 1
ATOM 658 C C . ARG A 1 102 ? 5.367 26.102 1.312 1.00 28.54 128 ARG A C 1
ATOM 659 O O . ARG A 1 102 ? 5.464 27.046 2.063 1.00 20.88 128 ARG A O 1
ATOM 667 N N . VAL A 1 103 ? 6.255 25.823 0.386 1.00 34.93 129 VAL A N 1
ATOM 668 C CA . VAL A 1 103 ? 7.473 26.559 0.228 1.00 33.02 129 VAL A CA 1
ATOM 669 C C . VAL A 1 103 ? 7.373 27.367 -1.036 1.00 31.68 129 VAL A C 1
ATOM 670 O O . VAL A 1 103 ? 7.416 26.823 -2.150 1.00 33.83 129 VAL A O 1
ATOM 674 N N . SER A 1 104 ? 7.183 28.663 -0.840 1.00 35.73 130 SER A N 1
ATOM 675 C CA . SER A 1 104 ? 7.285 29.634 -1.903 1.00 40.13 130 SER A CA 1
ATOM 676 C C . SER A 1 104 ? 8.750 29.709 -2.270 1.00 37.43 130 SER A C 1
ATOM 677 O O . SER A 1 104 ? 9.584 30.077 -1.437 1.00 36.51 130 SER A O 1
ATOM 680 N N . THR A 1 105 ? 9.075 29.345 -3.504 1.00 36.24 131 THR A N 1
ATOM 681 C CA . THR A 1 105 ? 10.458 29.393 -3.935 1.00 26.67 131 THR A CA 1
ATOM 682 C C . THR A 1 105 ? 10.626 30.353 -5.104 1.00 41.08 131 THR A C 1
ATOM 683 O O . THR A 1 105 ? 9.656 30.821 -5.699 1.00 37.13 131 THR A O 1
ATOM 687 N N . PHE A 1 106 ? 11.878 30.696 -5.368 1.00 43.05 132 PHE A N 1
ATOM 688 C CA . PHE A 1 106 ? 12.273 31.350 -6.595 1.00 47.02 132 PHE A CA 1
ATOM 689 C C . PHE A 1 106 ? 12.383 30.272 -7.672 1.00 56.43 132 PHE A C 1
ATOM 690 O O . PHE A 1 106 ? 12.742 29.135 -7.380 1.00 58.42 132 PHE A O 1
ATOM 698 N N . PRO A 1 107 ? 12.062 30.610 -8.922 1.00 61.43 133 PRO A N 1
ATOM 699 C CA . PRO A 1 107 ? 11.487 31.860 -9.429 1.00 60.27 133 PRO A CA 1
ATOM 700 C C . PRO A 1 107 ? 9.968 31.871 -9.389 1.00 51.22 133 PRO A C 1
ATOM 701 O O . PRO A 1 107 ? 9.356 32.921 -9.210 1.00 41.47 133 PRO A O 1
ATOM 705 N N . ALA A 1 108 ? 9.386 30.688 -9.539 1.00 55.24 134 ALA A N 1
ATOM 706 C CA . ALA A 1 108 ? 7.944 30.508 -9.581 1.00 58.60 134 ALA A CA 1
ATOM 707 C C . ALA A 1 108 ? 7.655 29.197 -8.887 1.00 55.83 134 ALA A C 1
ATOM 708 O O . ALA A 1 108 ? 6.509 28.793 -8.707 1.00 59.40 134 ALA A O 1
ATOM 710 N N . GLY A 1 109 ? 8.730 28.543 -8.486 1.00 46.78 135 GLY A N 1
ATOM 711 C CA . GLY A 1 109 ? 8.621 27.250 -7.871 1.00 45.53 135 GLY A CA 1
ATOM 712 C C . GLY A 1 109 ? 7.778 27.255 -6.615 1.00 45.42 135 GLY A C 1
ATOM 713 O O . GLY A 1 109 ? 7.821 28.165 -5.780 1.00 41.11 135 GLY A O 1
ATOM 714 N N . SER A 1 110 ? 6.999 26.198 -6.496 1.00 46.37 136 SER A N 1
ATOM 715 C CA . SER A 1 110 ? 6.232 25.933 -5.314 1.00 40.92 136 SER A CA 1
ATOM 716 C C . SER A 1 110 ? 6.606 24.522 -4.980 1.00 33.52 136 SER A C 1
ATOM 717 O O . SER A 1 110 ? 6.655 23.674 -5.877 1.00 31.31 136 SER A O 1
ATOM 720 N N . PHE A 1 111 ? 6.907 24.273 -3.710 1.00 31.74 137 PHE A N 1
ATOM 721 C CA . PHE A 1 111 ? 7.084 22.898 -3.255 1.00 24.74 137 PHE A CA 1
ATOM 722 C C . PHE A 1 111 ? 6.183 22.697 -2.051 1.00 27.04 137 PHE A C 1
ATOM 723 O O . PHE A 1 111 ? 6.204 23.486 -1.136 1.00 28.44 137 PHE A O 1
ATOM 731 N N . GLN A 1 112 ? 5.348 21.670 -2.088 1.00 23.67 138 GLN A N 1
ATOM 732 C CA . GLN A 1 112 ? 4.551 21.293 -0.941 1.00 22.72 138 GLN A CA 1
ATOM 733 C C . GLN A 1 112 ? 5.083 19.966 -0.442 1.00 27.32 138 GLN A C 1
ATOM 734 O O . GLN A 1 112 ? 5.165 19.015 -1.212 1.00 25.32 138 GLN A O 1
ATOM 740 N N . ALA A 1 113 ? 5.469 19.891 0.829 1.00 30.93 139 ALA A N 1
ATOM 741 C CA . ALA A 1 113 ? 5.875 18.606 1.387 1.00 28.99 139 ALA A CA 1
ATOM 742 C C . ALA A 1 113 ? 4.883 18.208 2.439 1.00 26.95 139 ALA A C 1
ATOM 743 O O . ALA A 1 113 ? 4.606 18.949 3.378 1.00 33.71 139 ALA A O 1
ATOM 745 N N . ARG A 1 114 ? 4.307 17.039 2.229 1.00 27.10 140 ARG A N 1
ATOM 746 C CA . ARG A 1 114 ? 3.359 16.489 3.163 1.00 27.37 140 ARG A CA 1
ATOM 747 C C . ARG A 1 114 ? 4.011 15.384 3.968 1.00 27.26 140 ARG A C 1
ATOM 748 O O . ARG A 1 114 ? 4.846 14.646 3.466 1.00 30.22 140 ARG A O 1
ATOM 756 N N . LEU A 1 115 ? 3.644 15.295 5.233 1.00 18.72 141 LEU A N 1
ATOM 757 C CA . LEU A 1 115 ? 4.169 14.240 6.070 1.00 29.14 141 LEU A CA 1
ATOM 758 C C . LEU A 1 115 ? 3.056 13.835 7.015 1.00 25.87 141 LEU A C 1
ATOM 759 O O . LEU A 1 115 ? 2.135 14.606 7.247 1.00 22.70 141 LEU A O 1
ATOM 764 N N . ARG A 1 116 ? 3.142 12.637 7.577 1.00 29.30 142 ARG A N 1
ATOM 765 C CA . ARG A 1 116 ? 2.069 12.154 8.430 1.00 29.37 142 ARG A CA 1
ATOM 766 C C . ARG A 1 116 ? 2.601 12.195 9.858 1.00 24.77 142 ARG A C 1
ATOM 767 O O . ARG A 1 116 ? 3.743 11.851 10.089 1.00 20.96 142 ARG A O 1
ATOM 775 N N . LEU A 1 117 ? 1.783 12.662 10.796 1.00 28.16 143 LEU A N 1
ATOM 776 C CA . LEU A 1 117 ? 2.172 12.729 12.201 1.00 27.35 143 LEU A CA 1
ATOM 777 C C . LEU A 1 117 ? 1.384 11.731 13.046 1.00 28.24 143 LEU A C 1
ATOM 778 O O . LEU A 1 117 ? 0.154 11.730 13.065 1.00 28.70 143 LEU A O 1
ATOM 783 N N . ARG A 1 118 ? 2.133 10.894 13.752 1.00 24.69 144 ARG A N 1
ATOM 784 C CA . ARG A 1 118 ? 1.607 9.789 14.529 1.00 21.90 144 ARG A CA 1
ATOM 785 C C . ARG A 1 118 ? 1.882 10.021 16.001 1.00 16.88 144 ARG A C 1
ATOM 786 O O . ARG A 1 118 ? 3.026 10.230 16.385 1.00 17.23 144 ARG A O 1
ATOM 794 N N . VAL A 1 119 ? 0.853 10.000 16.828 1.00 16.14 145 VAL A N 1
ATOM 795 C CA . VAL A 1 119 ? 1.072 10.185 18.245 1.00 17.88 145 VAL A CA 1
ATOM 796 C C . VAL A 1 119 ? 0.653 8.918 18.999 1.00 15.31 145 VAL A C 1
ATOM 797 O O . VAL A 1 119 ? -0.501 8.509 18.966 1.00 14.57 145 VAL A O 1
ATOM 801 N N . LEU A 1 120 ? 1.648 8.285 19.622 1.00 14.96 146 LEU A N 1
ATOM 802 C CA . LEU A 1 120 ? 1.525 7.006 20.323 1.00 15.47 146 LEU A CA 1
ATOM 803 C C . LEU A 1 120 ? 1.237 7.164 21.802 1.00 17.91 146 LEU A C 1
ATOM 804 O O . LEU A 1 120 ? 1.835 7.985 22.485 1.00 13.09 146 LEU A O 1
ATOM 809 N N . VAL A 1 121 ? 0.278 6.382 22.270 1.00 23.66 147 VAL A N 1
ATOM 810 C CA . VAL A 1 121 ? -0.066 6.304 23.677 1.00 20.85 147 VAL A CA 1
ATOM 811 C C . VAL A 1 121 ? 0.581 5.043 24.274 1.00 18.26 147 VAL A C 1
ATOM 812 O O . VAL A 1 121 ? 0.500 3.961 23.679 1.00 14.55 147 VAL A O 1
ATOM 816 N N . PRO A 1 122 ? 1.259 5.185 25.430 1.00 18.27 148 PRO A N 1
ATOM 817 C CA . PRO A 1 122 ? 1.858 4.024 26.083 1.00 19.01 148 PRO A CA 1
ATOM 818 C C . PRO A 1 122 ? 0.800 3.112 26.643 1.00 26.41 148 PRO A C 1
ATOM 819 O O . PRO A 1 122 ? -0.288 3.579 26.984 1.00 26.19 148 PRO A O 1
ATOM 823 N N . PRO A 1 123 ? 1.108 1.810 26.681 1.00 27.71 149 PRO A N 1
ATOM 824 C CA . PRO A 1 123 ? 0.327 0.745 27.293 1.00 27.48 149 PRO A CA 1
ATOM 825 C C . PRO A 1 123 ? 0.346 0.831 28.804 1.00 30.54 149 PRO A C 1
ATOM 826 O O . PRO A 1 123 ? 1.196 1.504 29.385 1.00 28.09 149 PRO A O 1
ATOM 830 N N . LEU A 1 124 ? -0.595 0.132 29.426 1.00 33.02 150 LEU A N 1
ATOM 831 C CA . LEU A 1 124 ? -0.653 -0.007 30.870 1.00 26.41 150 LEU A CA 1
ATOM 832 C C . LEU A 1 124 ? 0.675 -0.543 31.418 1.00 23.85 150 LEU A C 1
ATOM 833 O O . LEU A 1 124 ? 1.336 -1.345 30.762 1.00 22.03 150 LEU A O 1
ATOM 838 N N . PRO A 1 125 ? 1.070 -0.099 32.623 1.00 23.26 151 PRO A N 1
ATOM 839 C CA . PRO A 1 125 ? 2.277 -0.646 33.246 1.00 25.97 151 PRO A CA 1
ATOM 840 C C . PRO A 1 125 ? 2.103 -2.118 33.570 1.00 32.98 151 PRO A C 1
ATOM 841 O O . PRO A 1 125 ? 0.985 -2.584 33.785 1.00 31.09 151 PRO A O 1
ATOM 845 N N . SER A 1 126 ? 3.208 -2.846 33.546 1.00 36.65 152 SER A N 1
ATOM 846 C CA . SER A 1 126 ? 3.304 -4.109 34.257 1.00 35.66 152 SER A CA 1
ATOM 847 C C . SER A 1 126 ? 3.513 -3.759 35.720 1.00 37.77 152 SER A C 1
ATOM 848 O O . SER A 1 126 ? 2.969 -4.399 36.611 1.00 39.02 152 SER A O 1
ATOM 851 N N . LEU A 1 127 ? 4.366 -2.765 35.941 1.00 43.80 153 LEU A N 1
ATOM 852 C CA . LEU A 1 127 ? 4.749 -2.279 37.264 1.00 43.78 153 LEU A CA 1
ATOM 853 C C . LEU A 1 127 ? 4.664 -0.756 37.321 1.00 44.46 153 LEU A C 1
ATOM 854 O O . LEU A 1 127 ? 4.231 -0.184 38.322 1.00 45.64 153 LEU A O 1
ATOM 859 N N . THR B 1 10 ? 16.385 12.549 37.784 1.00 44.18 36 THR B N 1
ATOM 860 C CA . THR B 1 10 ? 15.915 11.262 37.290 1.00 45.10 36 THR B CA 1
ATOM 861 C C . THR B 1 10 ? 14.387 11.121 37.285 1.00 42.98 36 THR B C 1
ATOM 862 O O . THR B 1 10 ? 13.715 11.374 38.278 1.00 46.80 36 THR B O 1
ATOM 866 N N . SER B 1 11 ? 13.862 10.720 36.134 1.00 39.63 37 SER B N 1
ATOM 867 C CA . SER B 1 11 ? 12.458 10.412 35.956 1.00 36.86 37 SER B CA 1
ATOM 868 C C . SER B 1 11 ? 12.345 8.901 36.044 1.00 36.59 37 SER B C 1
ATOM 869 O O . SER B 1 11 ? 13.175 8.190 35.489 1.00 31.49 37 SER B O 1
ATOM 872 N N . ASP B 1 12 ? 11.332 8.406 36.751 1.00 44.04 38 ASP B N 1
ATOM 873 C CA . ASP B 1 12 ? 11.278 6.975 37.037 1.00 45.81 38 ASP B CA 1
ATOM 874 C C . ASP B 1 12 ? 10.817 6.091 35.876 1.00 38.84 38 ASP B C 1
ATOM 875 O O . ASP B 1 12 ? 11.105 4.904 35.877 1.00 40.47 38 ASP B O 1
ATOM 880 N N . VAL B 1 13 ? 10.092 6.647 34.905 1.00 36.65 39 VAL B N 1
ATOM 881 C CA . VAL B 1 13 ? 9.778 5.916 33.664 1.00 31.21 39 VAL B CA 1
ATOM 882 C C . VAL B 1 13 ? 10.078 6.763 32.435 1.00 26.69 39 VAL B C 1
ATOM 883 O O . VAL B 1 13 ? 9.591 7.881 32.301 1.00 26.41 39 VAL B O 1
ATOM 887 N N . VAL B 1 14 ? 10.862 6.209 31.528 1.00 24.42 40 VAL B N 1
ATOM 888 C CA . VAL B 1 14 ? 11.205 6.882 30.299 1.00 23.29 40 VAL B CA 1
ATOM 889 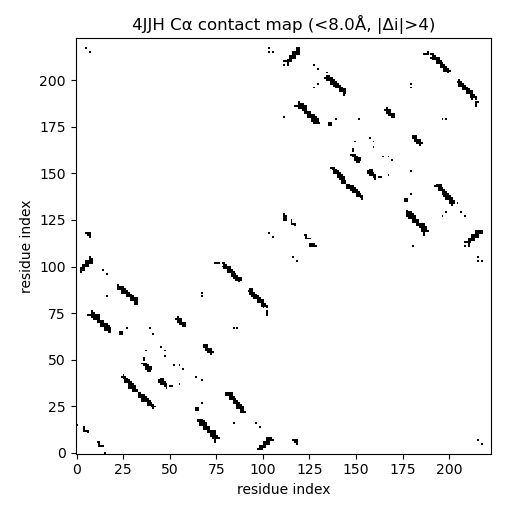C C . VAL B 1 14 ? 10.499 6.143 29.171 1.00 21.74 40 VAL B C 1
ATOM 890 O O . VAL B 1 14 ? 10.553 4.930 29.089 1.00 19.37 40 VAL B O 1
ATOM 894 N N . THR B 1 15 ? 9.778 6.881 28.346 1.00 15.37 41 THR B N 1
ATOM 895 C CA . THR B 1 15 ? 9.037 6.280 27.263 1.00 18.35 41 THR B CA 1
ATOM 896 C C . THR B 1 15 ? 9.511 6.859 25.940 1.00 20.79 41 THR B C 1
ATOM 897 O O . THR B 1 15 ? 9.627 8.080 25.777 1.00 20.95 41 THR B O 1
ATOM 901 N N . VAL B 1 16 ? 9.774 5.973 24.993 1.00 20.33 42 VAL B N 1
ATOM 902 C CA . VAL B 1 16 ? 10.339 6.375 23.724 1.00 21.11 42 VAL B CA 1
ATOM 903 C C . VAL B 1 16 ? 9.693 5.627 22.562 1.00 24.63 42 VAL B C 1
ATOM 904 O O . VAL B 1 16 ? 9.132 4.567 22.752 1.00 28.73 42 VAL B O 1
ATOM 908 N N . VAL B 1 17 ? 9.739 6.210 21.372 1.00 23.31 43 VAL B N 1
ATOM 909 C CA . VAL B 1 17 ? 9.362 5.502 20.157 1.00 16.85 43 VAL B CA 1
ATOM 910 C C . VAL B 1 17 ? 10.515 4.637 19.680 1.00 13.06 43 VAL B C 1
AT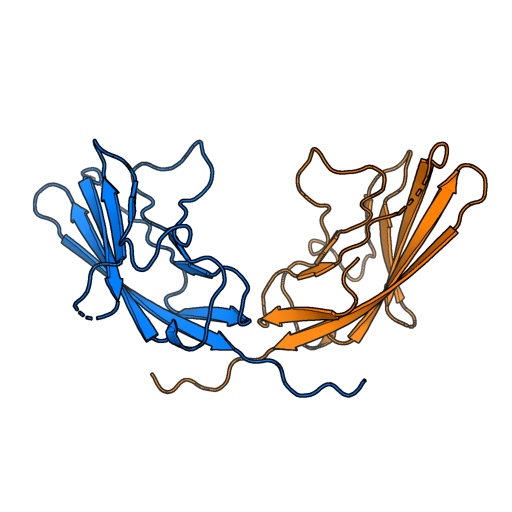OM 911 O O . VAL B 1 17 ? 11.660 5.041 19.771 1.00 17.53 43 VAL B O 1
ATOM 915 N N . LEU B 1 18 ? 10.199 3.448 19.183 1.00 11.36 44 LEU B N 1
ATOM 916 C CA . LEU B 1 18 ? 11.163 2.529 18.572 1.00 17.52 44 LEU B CA 1
ATOM 917 C C . LEU B 1 18 ? 12.077 3.196 17.525 1.00 9.68 44 LEU B C 1
ATOM 918 O O . LEU B 1 18 ? 11.589 3.716 16.522 1.00 9.50 44 LEU 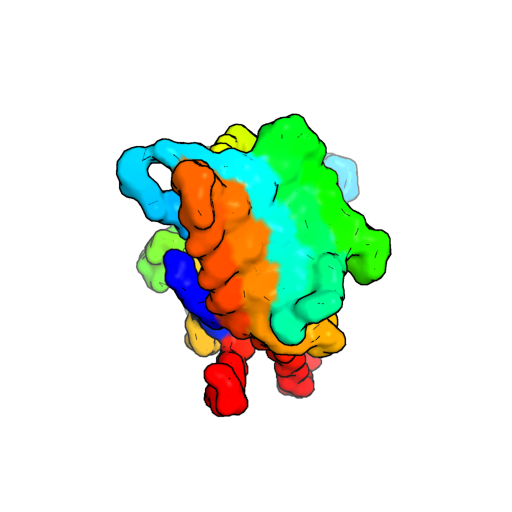B O 1
ATOM 923 N N . GLY B 1 19 ? 13.393 3.155 17.735 1.00 10.08 45 GLY B N 1
ATOM 924 C CA . GLY B 1 19 ? 14.314 3.765 16.796 1.00 10.30 45 GLY B CA 1
ATOM 925 C C . GLY B 1 19 ? 14.800 5.120 17.269 1.00 19.76 45 GLY B C 1
ATOM 926 O O . GLY B 1 19 ? 15.744 5.665 16.718 1.00 24.93 45 GLY B O 1
ATOM 927 N N . GLN B 1 20 ? 14.144 5.671 18.282 1.00 17.25 46 GLN B N 1
ATOM 928 C CA . GLN B 1 20 ? 14.555 6.948 18.875 1.00 21.62 46 GLN B CA 1
ATOM 929 C C . GLN B 1 20 ? 15.698 6.916 19.899 1.00 18.61 46 GLN B C 1
ATOM 930 O O . GLN B 1 20 ? 16.159 5.870 20.328 1.00 15.73 46 GLN B O 1
ATOM 936 N N . ASP B 1 21 ? 16.162 8.108 20.257 1.00 19.83 47 ASP B N 1
ATOM 937 C CA . ASP B 1 21 ? 17.116 8.271 21.341 1.00 17.22 47 ASP B CA 1
ATOM 938 C C . ASP B 1 21 ? 16.359 8.487 22.635 1.00 17.17 47 ASP B C 1
ATOM 939 O O . ASP B 1 21 ? 15.362 9.188 22.646 1.00 19.06 47 ASP B O 1
ATOM 944 N N . ALA B 1 22 ? 16.798 7.851 23.711 1.00 22.39 48 ALA B N 1
ATOM 945 C CA . ALA B 1 22 ? 16.151 8.005 25.007 1.00 27.02 48 ALA B CA 1
ATOM 946 C C . ALA B 1 22 ? 17.019 8.768 25.998 1.00 14.99 48 ALA B C 1
ATOM 947 O O . ALA B 1 22 ? 18.176 8.458 26.196 1.00 21.60 48 ALA B O 1
ATOM 949 N N . LYS B 1 23 ? 16.445 9.779 26.623 1.00 20.57 49 LYS B N 1
ATOM 950 C CA . LYS B 1 23 ? 17.146 10.455 27.700 1.00 24.08 49 LYS B CA 1
ATOM 951 C C . LYS B 1 23 ? 16.905 9.670 28.985 1.00 23.63 49 LYS B C 1
ATOM 952 O O . LYS B 1 23 ? 15.776 9.438 29.379 1.00 20.61 49 LYS B O 1
ATOM 958 N N . LEU B 1 24 ? 17.989 9.258 29.621 1.00 26.65 50 LEU B N 1
ATOM 959 C CA . LEU B 1 24 ? 17.915 8.543 30.881 1.00 28.06 50 LEU B CA 1
ATOM 960 C C . LEU B 1 24 ? 18.418 9.443 31.977 1.00 24.63 50 LEU B C 1
ATOM 961 O O . LEU B 1 24 ? 19.617 9.591 32.186 1.00 25.56 50 LEU B O 1
ATOM 966 N N . PRO B 1 25 ? 17.478 10.057 32.685 1.00 22.52 51 PRO B N 1
ATOM 967 C CA . PRO B 1 25 ? 17.720 11.120 33.649 1.00 23.19 51 PRO B CA 1
ATOM 968 C C . PRO B 1 25 ? 18.348 10.638 34.937 1.00 24.73 51 PRO B C 1
ATOM 969 O O . PRO B 1 25 ? 17.993 9.582 35.453 1.00 28.31 51 PRO B O 1
ATOM 973 N N . CYS B 1 26 ? 19.329 11.399 35.402 1.00 25.72 52 CYS B N 1
ATOM 974 C CA . CYS B 1 26 ? 20.000 11.121 36.658 1.00 36.50 52 CYS B CA 1
ATOM 975 C C . CYS B 1 26 ? 20.472 12.407 37.300 1.00 33.49 52 CYS B C 1
ATOM 976 O O . CYS B 1 26 ? 21.607 12.824 37.129 1.00 26.24 52 CYS B O 1
ATOM 979 N N . PHE B 1 27 ? 19.579 13.025 38.053 1.00 36.44 53 PHE B N 1
ATOM 980 C CA . PHE B 1 27 ? 19.883 14.273 38.716 1.00 40.05 53 PHE B CA 1
ATOM 981 C C . PHE B 1 27 ? 20.077 14.043 40.221 1.00 39.38 53 PHE B C 1
ATOM 982 O O . PHE B 1 27 ? 19.304 13.318 40.851 1.00 39.95 53 PHE B O 1
ATOM 990 N N . TYR B 1 28 ? 21.109 14.655 40.795 1.00 34.37 54 TYR B N 1
ATOM 991 C CA . TYR B 1 28 ? 21.467 14.368 42.177 1.00 40.51 54 TYR B CA 1
ATOM 992 C C . TYR B 1 28 ? 21.147 15.530 43.090 1.00 38.60 54 TYR B C 1
ATOM 993 O O . TYR B 1 28 ? 21.595 16.646 42.878 1.00 41.37 54 TYR B O 1
ATOM 1002 N N . ARG B 1 29 ? 20.387 15.243 44.134 1.00 36.88 55 ARG B N 1
ATOM 1003 C CA . ARG B 1 29 ? 20.002 16.268 45.072 1.00 38.20 55 ARG B CA 1
ATOM 1004 C C . ARG B 1 29 ? 20.838 16.232 46.343 1.00 42.06 55 ARG B C 1
ATOM 1005 O O . ARG B 1 29 ? 20.594 15.427 47.236 1.00 43.15 55 ARG B O 1
ATOM 1013 N N . ASP B 1 31 ? 22.447 19.096 48.323 1.00 42.81 57 ASP B N 1
ATOM 1014 C CA . ASP B 1 31 ? 22.468 19.772 49.611 1.00 44.08 57 ASP B CA 1
ATOM 1015 C C . ASP B 1 31 ? 23.881 20.157 50.018 1.00 43.58 57 ASP B C 1
ATOM 1016 O O . ASP B 1 31 ? 24.615 19.359 50.599 1.00 40.90 57 ASP B O 1
ATOM 1021 N N . SER B 1 32 ? 24.252 21.387 49.684 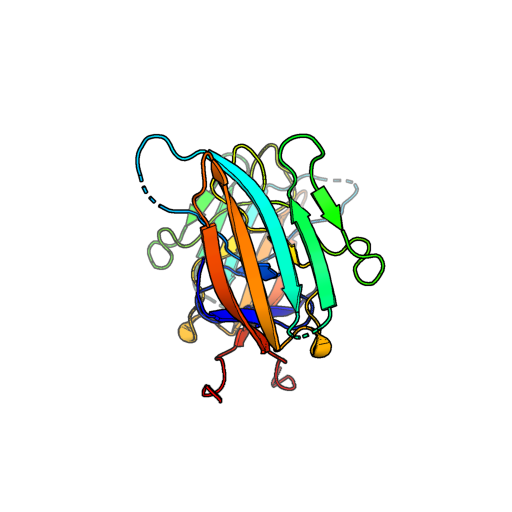1.00 47.79 58 SER B N 1
ATOM 1022 C CA . SER B 1 32 ? 25.477 22.023 50.168 1.00 50.31 58 SER B CA 1
ATOM 1023 C C . SER B 1 32 ? 26.774 21.424 49.614 1.00 49.21 58 SER B C 1
ATOM 1024 O O . SER B 1 32 ? 27.124 21.644 48.453 1.00 48.15 58 SER B O 1
ATOM 1027 N N . GLY B 1 33 ? 27.486 20.682 50.453 1.00 47.52 59 GLY B N 1
ATOM 1028 C CA . GLY B 1 33 ? 28.886 20.391 50.205 1.00 46.03 59 GLY B CA 1
ATOM 1029 C C . GLY B 1 33 ? 29.194 19.135 49.429 1.00 48.41 59 GLY B C 1
ATOM 1030 O O . GLY B 1 33 ? 30.354 18.851 49.130 1.00 52.73 59 GLY B O 1
ATOM 1031 N N . GLU B 1 34 ? 28.158 18.384 49.093 1.00 48.19 60 GLU B N 1
ATOM 1032 C CA . GLU B 1 34 ? 28.331 17.145 48.351 1.00 48.71 60 GLU B CA 1
ATOM 1033 C C . GLU B 1 34 ? 28.762 17.397 46.921 1.00 49.05 60 GLU B C 1
ATOM 1034 O O . GLU B 1 34 ? 28.192 18.235 46.220 1.00 53.42 60 GLU B O 1
ATOM 1040 N N . GLN B 1 35 ? 29.767 16.669 46.470 1.00 38.51 61 GLN B N 1
ATOM 1041 C CA . GLN B 1 35 ? 30.150 16.798 45.086 1.00 31.21 61 GLN B CA 1
ATOM 1042 C C . GLN B 1 35 ? 30.079 15.432 44.464 1.00 32.95 61 GLN B C 1
ATOM 1043 O O . GLN B 1 35 ? 30.392 14.445 45.110 1.00 34.46 61 GLN B O 1
ATOM 1049 N N . VAL B 1 36 ? 29.664 15.373 43.206 1.00 34.32 62 VAL B N 1
ATOM 1050 C CA . VAL B 1 36 ? 29.503 14.088 42.562 1.00 33.14 62 VAL B CA 1
ATOM 1051 C C . VAL B 1 36 ? 30.818 13.742 41.937 1.00 28.86 62 VAL B C 1
ATOM 1052 O O . VAL B 1 36 ? 31.412 14.554 41.236 1.00 22.26 62 VAL B O 1
ATOM 1056 N N . GLY B 1 37 ? 31.213 12.498 42.142 1.00 30.11 63 GLY B N 1
ATOM 1057 C CA . GLY B 1 37 ? 32.414 11.942 41.569 1.00 33.60 63 GLY B CA 1
ATOM 1058 C C . GLY B 1 37 ? 32.087 11.135 40.343 1.00 35.88 63 GLY B C 1
ATOM 1059 O O . GLY B 1 37 ? 32.209 11.620 39.222 1.00 38.39 63 GLY B O 1
ATOM 1060 N N . GLN B 1 38 ? 31.724 9.878 40.574 1.00 32.31 64 GLN B N 1
ATOM 1061 C CA . GLN B 1 38 ? 31.356 8.960 39.511 1.00 26.97 64 GLN B CA 1
ATOM 1062 C C . GLN B 1 38 ? 29.858 8.672 39.458 1.00 27.13 64 GLN B C 1
ATOM 1063 O O . GLN B 1 38 ? 29.204 8.526 40.484 1.00 20.12 64 GLN B O 1
ATOM 1069 N N . VAL B 1 39 ? 29.320 8.626 38.244 1.00 28.63 65 VAL B N 1
ATOM 1070 C CA . VAL B 1 39 ? 27.961 8.164 37.998 1.00 24.64 65 VAL B CA 1
ATOM 1071 C C . VAL B 1 39 ? 27.977 6.928 37.114 1.00 21.14 65 VAL B C 1
ATOM 1072 O O . VAL B 1 39 ? 28.216 7.030 35.932 1.00 28.80 65 VAL B O 1
ATOM 1076 N N . ALA B 1 40 ? 27.691 5.763 37.662 1.00 20.07 66 ALA B N 1
ATOM 1077 C CA . ALA B 1 40 ? 27.649 4.565 36.843 1.00 16.20 66 ALA B CA 1
ATOM 1078 C C . ALA B 1 40 ? 26.232 4.250 36.389 1.00 22.69 66 ALA B C 1
ATOM 1079 O O . ALA B 1 40 ? 25.270 4.559 37.057 1.00 23.16 66 ALA B O 1
ATOM 1081 N N . TRP B 1 41 ? 26.120 3.633 35.228 1.00 28.02 67 TRP B N 1
ATOM 1082 C CA . TRP B 1 41 ? 24.847 3.257 34.641 1.00 31.17 67 TRP B CA 1
ATOM 1083 C C . TRP B 1 41 ? 24.860 1.771 34.239 1.00 34.90 67 TRP B C 1
ATOM 1084 O O . TRP B 1 41 ? 25.837 1.321 33.624 1.00 30.00 67 TRP B O 1
ATOM 1095 N N . ALA B 1 42 ? 23.791 1.023 34.562 1.00 41.42 68 ALA B N 1
ATOM 1096 C CA . ALA B 1 42 ? 23.685 -0.400 34.164 1.00 45.08 68 ALA B CA 1
ATOM 1097 C C . ALA B 1 42 ? 22.265 -1.003 33.988 1.00 25.85 68 ALA B C 1
ATOM 1098 O O . ALA B 1 42 ? 21.276 -0.481 34.513 1.00 29.86 68 ALA B O 1
ATOM 1100 N N . ARG B 1 43 ? 22.191 -2.127 33.269 1.00 18.65 69 ARG B N 1
ATOM 1101 C CA . ARG B 1 43 ? 20.985 -2.968 33.236 1.00 36.20 69 ARG B CA 1
ATOM 1102 C C . ARG B 1 43 ? 20.964 -4.113 34.275 1.00 45.57 69 ARG B C 1
ATOM 1103 O O . ARG B 1 43 ? 21.986 -4.738 34.564 1.00 47.89 69 ARG B O 1
ATOM 1111 N N . VAL B 1 44 ? 19.765 -4.431 34.759 1.00 53.38 70 VAL B N 1
ATOM 1112 C CA . VAL B 1 44 ? 19.557 -5.466 35.774 1.00 53.90 70 VAL B CA 1
ATOM 1113 C C . VAL B 1 44 ? 19.446 -6.886 35.222 1.00 64.34 70 VAL B C 1
ATOM 1114 O O . VAL B 1 44 ? 19.052 -7.819 35.939 1.00 69.22 70 VAL B O 1
ATOM 1118 N N . ALA B 1 50 ? 22.072 -8.660 34.439 1.00 42.90 76 ALA B N 1
ATOM 1119 C CA . ALA B 1 50 ? 23.027 -7.767 35.087 1.00 44.20 76 ALA B CA 1
ATOM 1120 C C . ALA B 1 50 ? 24.156 -7.340 34.132 1.00 43.99 76 ALA B C 1
ATOM 1121 O O . ALA B 1 50 ? 25.081 -8.114 33.858 1.00 47.25 76 ALA B O 1
ATOM 1123 N N . GLN B 1 51 ? 24.070 -6.115 33.617 1.00 37.43 77 GLN B N 1
ATOM 1124 C CA . GLN B 1 51 ? 25.014 -5.654 32.606 1.00 29.53 77 GLN B CA 1
ATOM 1125 C C . GLN B 1 51 ? 25.351 -4.176 32.691 1.00 27.11 77 GLN B C 1
ATOM 1126 O O . GLN B 1 51 ? 24.467 -3.329 32.732 1.00 29.59 77 GLN B O 1
ATOM 1132 N N . GLU B 1 52 ? 26.637 -3.871 32.735 1.00 22.85 78 GLU B N 1
ATOM 1133 C CA . GLU B 1 52 ? 27.088 -2.512 32.950 1.00 18.92 78 GLU B CA 1
ATOM 1134 C C . GLU B 1 52 ? 26.997 -1.755 31.640 1.00 24.82 78 GLU B C 1
ATOM 1135 O O . GLU B 1 52 ? 27.292 -2.295 30.588 1.00 26.37 78 GLU B O 1
ATOM 1141 N N . LEU B 1 53 ? 26.568 -0.503 31.699 1.00 24.28 79 LEU B N 1
ATOM 1142 C CA . LEU B 1 53 ? 26.410 0.296 30.490 1.00 22.82 79 LEU B CA 1
ATOM 1143 C C . LEU B 1 53 ? 27.436 1.415 30.325 1.00 19.51 79 LEU B C 1
ATOM 1144 O O . LEU B 1 53 ? 28.032 1.567 29.262 1.00 23.07 79 LEU B O 1
ATOM 1149 N N . ALA B 1 54 ? 27.597 2.235 31.355 1.00 16.62 80 ALA B N 1
ATOM 1150 C CA . ALA B 1 54 ? 28.532 3.343 31.246 1.00 20.39 80 ALA B CA 1
ATOM 1151 C C . ALA B 1 54 ? 28.966 3.878 32.587 1.00 24.36 80 ALA B C 1
ATOM 1152 O O . ALA B 1 54 ? 28.456 3.477 33.623 1.00 25.48 80 ALA B O 1
ATOM 1154 N N . LEU B 1 55 ? 29.921 4.797 32.533 1.00 26.45 81 LEU B N 1
ATOM 1155 C CA . LEU B 1 55 ? 30.506 5.426 33.701 1.00 24.50 81 LEU B CA 1
ATOM 1156 C C . LEU B 1 55 ? 30.884 6.867 33.383 1.00 23.71 81 LEU B C 1
ATOM 1157 O O . LEU B 1 55 ? 31.658 7.144 32.469 1.00 24.69 81 LEU B O 1
ATOM 1162 N N . LEU B 1 56 ? 30.312 7.782 34.143 1.00 24.24 82 LEU B N 1
ATOM 1163 C CA . LEU B 1 56 ? 30.608 9.188 34.012 1.00 18.32 82 LEU B CA 1
ATOM 1164 C C . LEU B 1 56 ? 31.570 9.439 35.134 1.00 15.94 82 LEU B C 1
ATOM 1165 O O . LEU B 1 56 ? 31.154 9.602 36.254 1.00 22.46 82 LEU B O 1
ATOM 1170 N N . HIS B 1 57 ? 32.856 9.449 34.827 1.00 17.86 83 HIS B N 1
ATOM 1171 C CA . HIS B 1 57 ? 33.910 9.539 35.826 1.00 22.64 83 HIS B CA 1
ATOM 1172 C C . HIS B 1 57 ? 34.327 10.987 35.997 1.00 29.18 83 HIS B C 1
ATOM 1173 O O . HIS B 1 57 ? 34.368 11.757 35.038 1.00 27.03 83 HIS B O 1
ATOM 1180 N N . SER B 1 58 ? 34.623 11.363 37.233 1.00 36.45 84 SER B N 1
ATOM 1181 C CA . SER B 1 58 ? 34.955 12.743 37.516 1.00 43.16 84 SER B CA 1
ATOM 1182 C C . SER B 1 58 ?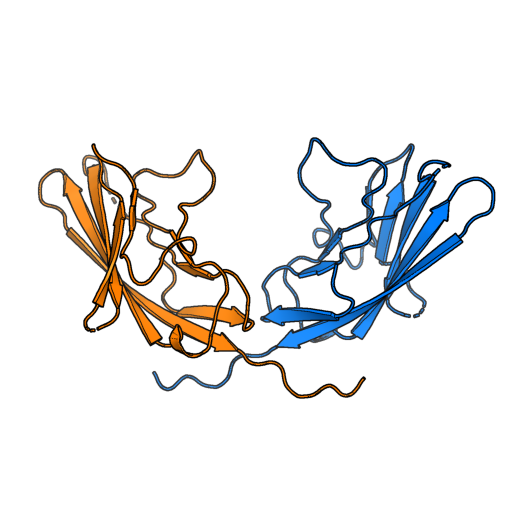 36.264 13.171 36.874 1.00 43.72 84 SER B C 1
ATOM 1183 O O . SER B 1 58 ? 36.304 14.189 36.185 1.00 51.25 84 SER B O 1
ATOM 1186 N N . LYS B 1 59 ? 37.322 12.388 37.063 1.00 34.36 85 LYS B N 1
ATOM 1187 C CA . LYS B 1 59 ? 38.598 12.697 36.424 1.00 34.49 85 LYS B CA 1
ATOM 1188 C C . LYS B 1 59 ? 38.610 12.262 34.977 1.00 27.05 85 LYS B C 1
ATOM 1189 O O . LYS B 1 59 ? 39.131 12.960 34.116 1.00 26.41 85 LYS B O 1
ATOM 1195 N N . TYR B 1 60 ? 38.033 11.097 34.724 1.00 23.44 86 TYR B N 1
ATOM 1196 C CA . TYR B 1 60 ? 38.343 10.366 33.525 1.00 22.17 86 TYR B CA 1
ATOM 1197 C C . TYR B 1 60 ? 37.265 10.429 32.455 1.00 26.26 86 TYR B C 1
ATOM 1198 O O . TYR B 1 60 ? 37.443 9.915 31.359 1.00 32.35 86 TYR B O 1
ATOM 1207 N N . GLY B 1 61 ? 36.155 11.072 32.766 1.00 29.19 87 GLY B N 1
ATOM 1208 C CA . GLY B 1 61 ? 35.100 11.250 31.794 1.00 16.75 87 GLY B CA 1
ATOM 1209 C C . GLY B 1 61 ? 34.283 10.018 31.482 1.00 17.48 87 GLY B C 1
ATOM 1210 O O . GLY B 1 61 ? 34.256 9.057 32.236 1.00 18.96 87 GLY B O 1
ATOM 1211 N N . LEU B 1 62 ? 33.590 10.073 30.356 1.00 17.91 88 LEU B N 1
ATOM 1212 C CA . LEU B 1 62 ? 32.660 9.030 29.978 1.00 21.96 88 LEU B CA 1
ATOM 1213 C C . LEU B 1 62 ? 33.355 7.818 29.429 1.00 18.34 88 LEU B C 1
ATOM 1214 O O . LEU B 1 62 ? 34.170 7.915 28.530 1.00 15.05 88 LEU B O 1
ATOM 1219 N N . HIS B 1 63 ? 32.972 6.675 29.973 1.00 20.82 89 HIS B N 1
ATOM 1220 C CA . HIS B 1 63 ? 33.431 5.382 29.541 1.00 15.28 89 HIS B CA 1
ATOM 1221 C C . HIS B 1 63 ? 32.178 4.601 29.274 1.00 14.86 89 HIS B C 1
ATOM 1222 O O . HIS B 1 63 ? 31.199 4.749 29.998 1.00 14.54 89 HIS B O 1
ATOM 1229 N N . VAL B 1 64 ? 32.206 3.786 28.227 1.00 15.88 90 VAL B N 1
ATOM 1230 C CA . VAL B 1 64 ? 31.012 3.115 27.734 1.00 18.18 90 VAL B CA 1
ATOM 1231 C C . VAL B 1 64 ? 31.276 1.621 27.516 1.00 18.61 90 VAL B C 1
ATOM 1232 O O . VAL B 1 64 ? 32.361 1.217 27.129 1.00 22.93 90 VAL B O 1
ATOM 1236 N N . SER B 1 65 ? 30.274 0.808 27.810 1.00 21.04 91 SER B N 1
ATOM 1237 C CA . SER B 1 65 ? 30.333 -0.634 27.607 1.00 20.67 91 SER B CA 1
ATOM 1238 C C . SER B 1 65 ? 30.509 -0.958 26.143 1.00 20.46 91 SER B C 1
ATOM 1239 O O . SER B 1 65 ? 29.929 -0.293 25.301 1.00 21.22 91 SER B O 1
ATOM 1242 N N . PRO B 1 66 ? 31.360 -1.953 25.842 1.00 28.11 92 PRO B N 1
ATOM 1243 C CA . PRO B 1 66 ? 31.583 -2.521 24.509 1.00 29.12 92 PRO B CA 1
ATOM 1244 C C . PRO B 1 66 ? 30.302 -2.907 23.779 1.00 34.84 92 PRO B C 1
ATOM 1245 O O . PRO B 1 66 ? 30.207 -2.687 22.571 1.00 40.22 92 PRO B O 1
ATOM 1249 N N . ALA B 1 67 ? 29.342 -3.472 24.511 1.00 30.92 93 ALA B N 1
ATOM 1250 C CA . ALA B 1 67 ? 28.041 -3.854 23.965 1.00 27.63 93 ALA B CA 1
ATOM 1251 C C . ALA B 1 67 ? 27.213 -2.678 23.439 1.00 21.32 93 ALA B C 1
ATOM 1252 O O . ALA B 1 67 ? 26.222 -2.864 22.743 1.00 25.37 93 ALA B O 1
ATOM 1254 N N . TYR B 1 68 ? 27.639 -1.465 23.755 1.00 26.11 94 TYR B N 1
ATOM 1255 C CA . TYR B 1 68 ? 26.849 -0.284 23.449 1.00 30.62 94 TYR B CA 1
ATOM 1256 C C . TYR B 1 68 ? 27.582 0.819 22.678 1.00 33.21 94 TYR B C 1
ATOM 1257 O O . TYR B 1 68 ? 27.339 1.999 22.911 1.00 39.12 94 TYR B O 1
ATOM 1266 N N . GLU B 1 69 ? 28.480 0.445 21.772 1.00 27.90 95 GLU B N 1
ATOM 1267 C CA . GLU B 1 69 ? 29.302 1.419 21.056 1.00 19.66 95 GLU B CA 1
ATOM 1268 C C . GLU B 1 69 ? 28.521 2.388 20.164 1.00 18.83 95 GLU B C 1
ATOM 1269 O O . GLU B 1 69 ? 27.696 1.996 19.346 1.00 18.70 95 GLU B O 1
ATOM 1275 N N . GLY B 1 70 ? 28.775 3.672 20.361 1.00 26.10 96 GLY B N 1
ATOM 1276 C CA . GLY B 1 70 ? 28.134 4.703 19.583 1.00 18.44 96 GLY B CA 1
ATOM 1277 C C . GLY B 1 70 ? 26.741 5.075 20.047 1.00 31.92 96 GLY B C 1
ATOM 1278 O O . GLY B 1 70 ? 26.141 6.001 19.512 1.00 33.07 96 GLY B O 1
ATOM 1279 N N . ARG B 1 71 ? 26.204 4.381 21.040 1.00 30.89 97 ARG B N 1
ATOM 1280 C CA . ARG B 1 71 ? 24.815 4.646 21.406 1.00 27.36 97 ARG B CA 1
ATOM 1281 C C . ARG B 1 71 ? 24.592 5.495 22.661 1.00 25.46 97 ARG B C 1
ATOM 1282 O O . ARG B 1 71 ? 23.456 5.850 22.960 1.00 25.70 97 ARG B O 1
ATOM 1290 N N . VAL B 1 72 ? 25.656 5.807 23.396 1.00 26.39 98 VAL B N 1
ATOM 1291 C CA . VAL B 1 72 ? 25.543 6.569 24.645 1.00 20.36 98 VAL B CA 1
ATOM 1292 C C . VAL B 1 72 ? 26.309 7.893 24.655 1.00 18.54 98 VAL B C 1
ATOM 1293 O O . VAL B 1 72 ? 27.518 7.916 24.448 1.00 19.16 98 VAL B O 1
ATOM 1297 N N . GLU B 1 73 ? 25.591 8.982 24.896 1.00 15.67 99 GLU B N 1
ATOM 1298 C CA . GLU B 1 73 ? 26.168 10.321 25.009 1.00 16.20 99 GLU B CA 1
ATOM 1299 C C . GLU B 1 73 ? 25.773 10.970 26.297 1.00 16.04 99 GLU B C 1
ATOM 1300 O O . GLU B 1 73 ? 24.883 10.515 26.955 1.00 24.12 99 GLU B O 1
ATOM 1306 N N . GLN B 1 74 ? 26.482 12.018 26.682 1.00 27.16 100 GLN B N 1
ATOM 1307 C CA . GLN B 1 74 ? 26.037 12.849 27.789 1.00 28.18 100 GLN B CA 1
ATOM 1308 C C . GLN B 1 74 ? 25.157 13.990 27.226 1.00 31.13 100 GLN B C 1
ATOM 1309 O O . GLN B 1 74 ? 25.093 14.180 26.022 1.00 32.21 100 GLN B O 1
ATOM 1315 N N . PRO B 1 75 ? 24.455 14.738 28.087 1.00 34.08 101 PRO B N 1
ATOM 1316 C CA . PRO B 1 75 ? 23.663 15.875 27.590 1.00 37.78 101 PRO B CA 1
ATOM 1317 C C . PRO B 1 75 ? 24.499 17.091 27.199 1.00 43.65 101 PRO B C 1
ATOM 1318 O O . PRO B 1 75 ? 25.547 17.308 27.812 1.00 48.48 101 PRO B O 1
ATOM 1322 N N . PRO B 1 76 ? 24.042 17.876 26.199 1.00 43.97 102 PRO B N 1
ATOM 1323 C CA . PRO B 1 76 ? 24.820 19.034 25.738 1.00 39.99 102 PRO B CA 1
ATOM 1324 C C . PRO B 1 76 ? 25.175 19.979 26.872 1.00 35.96 102 PRO B C 1
ATOM 1325 O O . PRO B 1 76 ? 24.334 20.274 27.720 1.00 34.90 102 PRO B O 1
ATOM 1329 N N . PRO B 1 77 ? 26.432 20.432 26.889 1.00 33.60 103 PRO B N 1
ATOM 1330 C CA . PRO B 1 77 ? 26.981 21.271 27.945 1.00 29.79 103 PRO B CA 1
ATOM 1331 C C . PRO B 1 77 ? 26.537 22.696 27.727 1.00 28.65 103 PRO B C 1
ATOM 1332 O O . PRO B 1 77 ? 26.158 23.024 26.617 1.00 35.86 103 PRO B O 1
ATOM 1336 N N . PRO B 1 78 ? 26.536 23.525 28.771 1.00 32.85 104 PRO B N 1
ATOM 1337 C CA . PRO B 1 78 ? 26.908 23.219 30.153 1.00 36.04 104 PRO B CA 1
ATOM 1338 C C . PRO B 1 78 ? 25.866 22.347 30.841 1.00 42.91 104 PRO B C 1
ATOM 1339 O O . PRO B 1 78 ? 24.674 22.561 30.645 1.00 49.41 104 PRO B O 1
ATOM 1343 N N . ARG B 1 79 ? 26.286 21.343 31.595 1.00 46.89 105 ARG B N 1
ATOM 1344 C CA . ARG B 1 79 ? 25.295 20.566 32.322 1.00 48.96 105 ARG B CA 1
ATOM 1345 C C . ARG B 1 79 ? 25.728 20.426 33.765 1.00 49.43 105 ARG B C 1
ATOM 1346 O O . ARG B 1 79 ? 26.876 20.716 34.116 1.00 49.47 105 ARG B O 1
ATOM 1354 N N . ASN B 1 80 ? 24.805 19.976 34.602 1.00 45.95 106 ASN B N 1
ATOM 1355 C CA . ASN B 1 80 ? 25.049 19.942 36.030 1.00 43.65 106 ASN B CA 1
ATOM 1356 C C . ASN B 1 80 ? 25.995 18.819 36.458 1.00 40.45 106 ASN B C 1
ATOM 1357 O O . ASN B 1 80 ? 25.855 17.675 36.029 1.00 37.61 106 ASN B O 1
ATOM 1362 N N . PRO B 1 81 ? 26.962 19.143 37.327 1.00 40.10 107 PRO B N 1
ATOM 1363 C CA . PRO B 1 81 ? 27.832 18.095 37.860 1.00 37.15 107 PRO B CA 1
ATOM 1364 C C . PRO B 1 81 ? 27.039 17.055 38.619 1.00 30.61 107 PRO B C 1
ATOM 1365 O O . PRO B 1 81 ? 27.569 15.991 38.884 1.00 30.56 107 PRO B O 1
ATOM 1369 N N . LEU B 1 82 ? 25.778 17.345 38.917 1.00 32.78 108 LEU B N 1
ATOM 1370 C CA . LEU B 1 82 ? 24.937 16.448 39.700 1.00 37.42 108 LEU B CA 1
ATOM 1371 C C . LEU B 1 82 ? 23.873 15.878 38.782 1.00 38.12 108 LEU B C 1
ATOM 1372 O O . LEU B 1 82 ? 22.951 15.199 39.230 1.00 31.96 108 LEU B O 1
ATOM 1377 N N . ASP B 1 83 ? 23.975 16.224 37.499 1.00 43.49 109 ASP B N 1
ATOM 1378 C CA . ASP B 1 83 ? 23.195 15.558 36.454 1.00 39.92 109 ASP B CA 1
ATOM 1379 C C . ASP B 1 83 ? 24.003 14.401 35.870 1.00 33.12 109 ASP B C 1
ATOM 1380 O O . ASP B 1 83 ? 24.927 14.616 35.094 1.00 32.48 109 ASP B O 1
ATOM 1385 N N . GLY B 1 84 ? 23.633 13.176 36.210 1.00 30.01 110 GLY B N 1
ATOM 1386 C CA . GLY B 1 84 ? 24.334 12.009 35.709 1.00 28.71 110 GLY B CA 1
ATOM 1387 C C . GLY B 1 84 ? 23.597 11.331 34.576 1.00 27.41 110 GLY B C 1
ATOM 1388 O O . GLY B 1 84 ? 23.714 10.130 34.360 1.00 23.59 110 GLY B O 1
ATOM 1389 N N . SER B 1 85 ? 22.817 12.123 33.861 1.00 28.00 111 SER B N 1
ATOM 1390 C CA . SER B 1 85 ? 21.958 11.632 32.798 1.00 28.45 111 SER B CA 1
ATOM 1391 C C . SER B 1 85 ? 22.713 11.344 31.485 1.00 24.53 111 SER B C 1
ATOM 1392 O O . SER B 1 85 ? 23.705 11.993 31.156 1.00 18.93 111 SER B O 1
ATOM 1395 N N . VAL B 1 86 ? 22.261 10.322 30.766 1.00 24.55 112 VAL B N 1
ATOM 1396 C CA . VAL B 1 86 ? 22.813 10.015 29.461 1.00 22.00 112 VAL B CA 1
ATOM 1397 C C . VAL B 1 86 ? 21.719 9.973 28.396 1.00 20.86 112 VAL B C 1
ATOM 1398 O O . VAL B 1 86 ? 20.526 10.084 28.681 1.00 15.68 112 VAL B O 1
ATOM 1402 N N . LEU B 1 87 ? 22.179 9.904 27.158 1.00 18.37 113 LEU B N 1
ATOM 1403 C CA . LEU B 1 87 ? 21.368 9.680 25.988 1.00 15.40 113 LEU B CA 1
ATOM 1404 C C . LEU B 1 87 ? 21.689 8.295 25.466 1.00 13.95 113 LEU B C 1
ATOM 1405 O O . LEU B 1 87 ? 22.838 7.985 25.232 1.00 14.32 113 LEU B O 1
ATOM 1410 N N . LEU B 1 88 ? 20.677 7.458 25.321 1.00 13.57 114 LEU B N 1
ATOM 1411 C CA . LEU B 1 88 ? 20.815 6.181 24.635 1.00 13.59 114 LEU B CA 1
ATOM 1412 C C . LEU B 1 88 ? 20.306 6.342 23.187 1.00 15.89 114 LEU B C 1
ATOM 1413 O O . LEU B 1 88 ? 19.142 6.554 22.965 1.00 13.44 114 LEU B O 1
ATOM 1418 N N . ARG B 1 89 ? 21.184 6.262 22.198 1.00 21.40 115 ARG B N 1
ATOM 1419 C CA . ARG B 1 89 ? 20.778 6.475 20.808 1.00 17.24 115 ARG B CA 1
ATOM 1420 C C . ARG B 1 89 ? 20.039 5.244 20.241 1.00 18.92 115 ARG B C 1
ATOM 1421 O O . ARG B 1 89 ? 20.312 4.109 20.629 1.00 19.18 115 ARG B O 1
ATOM 1429 N N . ASN B 1 90 ? 19.088 5.487 19.341 1.00 22.32 116 ASN B N 1
ATOM 1430 C CA . ASN B 1 90 ? 18.448 4.435 18.555 1.00 24.00 116 ASN B CA 1
ATOM 1431 C C . ASN B 1 90 ? 17.728 3.344 19.362 1.00 23.94 116 ASN B C 1
ATOM 1432 O O . ASN B 1 90 ? 18.208 2.214 19.449 1.00 19.28 116 ASN B O 1
ATOM 1437 N N . ALA B 1 91 ? 16.562 3.669 19.913 1.00 23.59 117 ALA B N 1
ATOM 1438 C CA . ALA B 1 91 ? 15.828 2.737 20.767 1.00 15.79 117 ALA B CA 1
ATOM 1439 C C . ALA B 1 91 ? 15.327 1.510 20.036 1.00 16.71 117 ALA B C 1
ATOM 1440 O O . ALA B 1 91 ? 14.650 1.642 19.040 1.00 24.68 117 ALA B O 1
ATOM 1442 N N . VAL B 1 92 ? 15.617 0.326 20.575 1.00 17.31 118 VAL B N 1
ATOM 1443 C CA . VAL B 1 92 ? 15.078 -0.935 20.075 1.00 18.74 118 VAL B CA 1
ATOM 1444 C C . VAL B 1 92 ? 14.298 -1.631 21.192 1.00 17.64 118 VAL B C 1
ATOM 1445 O O . VAL B 1 92 ? 14.334 -1.203 22.342 1.00 24.87 118 VAL B O 1
ATOM 1449 N N . GLN B 1 93 ? 13.604 -2.710 20.853 1.00 15.93 119 GLN B N 1
ATOM 1450 C CA . GLN B 1 93 ? 12.758 -3.428 21.803 1.00 18.32 119 GLN B CA 1
ATOM 1451 C C . GLN B 1 93 ? 13.564 -3.978 22.979 1.00 21.39 119 GLN B C 1
ATOM 1452 O O . GLN B 1 93 ? 13.130 -3.907 24.126 1.00 26.73 119 GLN B O 1
ATOM 1458 N N . ALA B 1 94 ? 14.754 -4.485 22.676 1.00 15.39 120 ALA B N 1
ATOM 1459 C CA . ALA B 1 94 ? 15.688 -5.067 23.642 1.00 19.70 120 ALA B CA 1
ATOM 1460 C C . ALA B 1 94 ? 16.114 -4.145 24.751 1.00 25.72 120 ALA B C 1
ATOM 1461 O O . ALA B 1 94 ? 16.553 -4.597 25.800 1.00 33.26 120 ALA B O 1
ATOM 1463 N N . ASP B 1 95 ? 16.036 -2.850 24.490 1.00 27.98 121 ASP B N 1
ATOM 1464 C CA . ASP B 1 95 ? 16.433 -1.847 25.457 1.00 20.88 121 ASP B CA 1
ATOM 1465 C C . ASP B 1 95 ? 15.420 -1.709 26.554 1.00 21.57 121 ASP B C 1
ATOM 1466 O O . ASP B 1 95 ? 15.753 -1.321 27.667 1.00 25.85 121 ASP B O 1
ATOM 1471 N N . GLU B 1 96 ? 14.184 -2.056 26.221 1.00 20.04 122 GLU B N 1
ATOM 1472 C CA . GLU B 1 96 ? 13.065 -1.857 27.103 1.00 23.33 122 GLU B CA 1
ATOM 1473 C C . GLU B 1 96 ? 13.354 -2.716 28.314 1.00 31.05 122 GLU B C 1
ATOM 1474 O O . GLU B 1 96 ? 13.795 -3.857 28.184 1.00 35.14 122 GLU B O 1
ATOM 1480 N N . GLY B 1 97 ? 13.105 -2.167 29.494 1.00 32.65 123 GLY B N 1
ATOM 1481 C CA . GLY B 1 97 ? 13.515 -2.816 30.720 1.00 32.21 123 GLY B CA 1
ATOM 1482 C C . GLY B 1 97 ? 13.921 -1.820 31.786 1.00 32.00 123 GLY B C 1
ATOM 1483 O O . GLY B 1 97 ? 13.587 -0.647 31.716 1.00 33.94 123 GLY B O 1
ATOM 1484 N N . GLU B 1 98 ? 14.654 -2.295 32.782 1.00 33.56 124 GLU B N 1
ATOM 1485 C CA . GLU B 1 98 ? 14.999 -1.468 33.929 1.00 34.87 124 GLU B CA 1
ATOM 1486 C C . GLU B 1 98 ? 16.472 -1.080 33.924 1.00 29.66 124 GLU B C 1
ATOM 1487 O O . GLU B 1 98 ? 17.326 -1.821 33.440 1.00 26.74 124 GLU B O 1
ATOM 1493 N N . TYR B 1 99 ? 16.744 0.105 34.460 1.00 29.44 125 TYR B N 1
ATOM 1494 C CA . TYR B 1 99 ? 18.041 0.736 34.369 1.00 25.83 125 TYR B CA 1
ATOM 1495 C C . TYR B 1 99 ? 18.384 1.419 35.678 1.00 28.85 125 TYR B C 1
ATOM 1496 O O . TYR B 1 99 ? 17.529 2.031 36.314 1.00 20.36 125 TYR B O 1
ATOM 1505 N N . GLU B 1 100 ? 19.627 1.298 36.111 1.00 20.78 126 GLU B N 1
ATOM 1506 C CA . GLU B 1 100 ? 19.982 1.982 37.332 1.00 34.51 126 GLU B CA 1
ATOM 1507 C C . GLU B 1 100 ? 21.226 2.874 37.186 1.00 31.20 126 GLU B C 1
ATOM 1508 O O . GLU B 1 100 ? 22.226 2.516 36.560 1.00 24.55 126 GLU B O 1
ATOM 1514 N N . CYS B 1 101 ? 21.098 4.067 37.750 1.00 20.93 127 CYS B N 1
ATOM 1515 C CA . CYS B 1 101 ? 22.171 5.019 37.921 1.00 20.92 127 CYS B CA 1
ATOM 1516 C C . CYS B 1 101 ? 22.643 5.093 39.385 1.00 32.86 127 CYS B C 1
ATOM 1517 O O . CYS B 1 101 ? 21.843 5.207 40.309 1.00 25.22 127 CYS B O 1
ATOM 1520 N N . ARG B 1 102 ? 23.949 4.979 39.589 1.00 34.85 128 ARG B N 1
ATOM 1521 C CA . ARG B 1 102 ? 24.527 5.093 40.917 1.00 31.58 128 ARG B CA 1
ATOM 1522 C C . ARG B 1 102 ? 25.497 6.276 41.012 1.00 24.86 128 ARG B C 1
ATOM 1523 O O . ARG B 1 102 ? 26.457 6.412 40.235 1.00 23.02 128 ARG B O 1
ATOM 1531 N N . VAL B 1 103 ? 25.207 7.145 41.966 1.00 24.97 129 VAL B N 1
ATOM 1532 C CA . VAL B 1 103 ? 25.957 8.361 42.170 1.00 28.05 129 VAL B CA 1
ATOM 1533 C C . VAL B 1 103 ? 26.810 8.301 43.423 1.00 35.62 129 VAL B C 1
ATOM 1534 O O . VAL B 1 103 ? 26.292 8.404 44.537 1.00 42.55 129 VAL B O 1
ATOM 1538 N N . SER B 1 104 ? 28.106 8.092 43.220 1.00 33.99 130 SER B N 1
ATOM 1539 C CA . SER B 1 104 ? 29.132 8.288 44.231 1.00 36.37 130 SER B CA 1
ATOM 1540 C C . SER B 1 104 ? 29.342 9.782 44.426 1.00 37.42 130 SER B C 1
ATOM 1541 O O . SER B 1 104 ? 29.583 10.503 43.457 1.00 31.61 130 SER B O 1
ATOM 1544 N N . THR B 1 105 ? 29.172 10.271 45.650 1.00 42.41 131 THR B N 1
ATOM 1545 C CA . THR B 1 105 ? 29.385 11.688 45.885 1.00 43.18 131 THR B CA 1
ATOM 1546 C C . THR B 1 105 ? 30.492 11.922 46.905 1.00 43.31 131 THR B C 1
ATOM 1547 O O . THR B 1 105 ? 30.898 11.012 47.618 1.00 28.24 131 THR B O 1
ATOM 1551 N N . PHE B 1 106 ? 30.996 13.149 46.946 1.00 41.11 132 PHE B N 1
ATOM 1552 C CA . PHE B 1 106 ? 31.840 13.570 48.038 1.00 33.39 132 PHE B CA 1
ATOM 1553 C C . PHE B 1 106 ? 30.927 13.886 49.188 1.00 37.67 132 PHE B C 1
ATOM 1554 O O . PHE B 1 106 ? 29.837 14.399 48.979 1.00 43.78 132 PHE B O 1
ATOM 1562 N N . PRO B 1 107 ? 31.344 13.569 50.414 1.00 36.14 133 PRO B N 1
ATOM 1563 C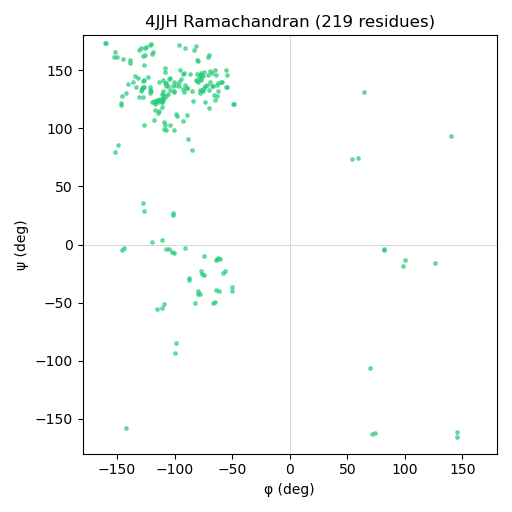 CA . PRO B 1 107 ? 32.505 12.795 50.854 1.00 30.98 133 PRO B CA 1
ATOM 1564 C C . PRO B 1 107 ? 32.204 11.305 50.935 1.00 37.26 133 PRO B C 1
ATOM 1565 O O . PRO B 1 107 ? 33.098 10.476 50.801 1.00 34.48 133 PRO B O 1
ATOM 1569 N N . ALA B 1 108 ? 30.942 10.986 51.197 1.00 38.66 134 ALA B N 1
ATOM 1570 C CA . ALA B 1 108 ? 30.518 9.616 51.405 1.00 39.14 134 ALA B CA 1
ATOM 1571 C C . ALA B 1 108 ? 29.119 9.387 50.867 1.00 41.61 134 ALA B C 1
ATOM 1572 O O . ALA B 1 108 ? 28.623 8.268 50.887 1.00 45.91 134 ALA B O 1
ATOM 1574 N N . GLY B 1 109 ? 28.481 10.448 50.392 1.00 43.14 135 GLY B N 1
ATOM 1575 C CA . GLY B 1 109 ? 27.119 10.352 49.895 1.00 49.78 135 GLY B CA 1
ATOM 1576 C C . GLY B 1 109 ? 26.960 9.391 48.730 1.00 55.12 135 GLY B C 1
ATOM 1577 O O . GLY B 1 109 ? 27.823 9.305 47.853 1.00 56.84 135 GLY B O 1
ATOM 1578 N N . SER B 1 110 ? 25.868 8.634 48.750 1.00 54.92 136 SER B N 1
ATOM 1579 C CA . SER B 1 110 ? 25.503 7.748 47.646 1.00 51.84 136 SER B CA 1
ATOM 1580 C C . SER B 1 110 ? 24.027 7.894 47.290 1.00 50.36 136 SER B C 1
ATOM 1581 O O . SER B 1 110 ? 23.180 7.963 48.183 1.00 49.95 136 SER B O 1
ATOM 1584 N N . PHE B 1 111 ? 23.720 7.966 45.995 1.00 47.13 137 PHE B N 1
ATOM 1585 C CA . PHE B 1 111 ? 22.323 7.942 45.556 1.00 44.10 137 PHE B CA 1
ATOM 1586 C C . PHE B 1 111 ? 22.103 6.904 44.472 1.00 39.85 137 PHE B C 1
ATOM 1587 O O . PHE B 1 111 ? 22.893 6.815 43.549 1.00 43.41 137 PHE B O 1
ATOM 1595 N N . GLN B 1 112 ? 21.064 6.087 44.621 1.00 38.95 138 GLN B N 1
ATOM 1596 C CA . GLN B 1 112 ? 20.671 5.113 43.602 1.00 34.93 138 GLN B CA 1
ATOM 1597 C C . GLN B 1 112 ? 19.345 5.489 42.935 1.00 32.64 138 GLN B C 1
ATOM 1598 O O . GLN B 1 112 ? 18.323 5.619 43.606 1.00 36.24 138 GLN B O 1
ATOM 1604 N N . ALA B 1 113 ? 19.351 5.647 41.619 1.00 22.73 139 ALA B N 1
ATOM 1605 C CA . ALA B 1 113 ? 18.122 5.912 40.905 1.00 39.11 139 ALA B CA 1
ATOM 1606 C C . ALA B 1 113 ? 17.789 4.795 39.931 1.00 38.80 139 ALA B C 1
ATOM 1607 O O . ALA B 1 113 ? 18.565 4.484 39.038 1.00 46.35 139 ALA B O 1
ATOM 1609 N N . ARG B 1 114 ? 16.625 4.191 40.119 1.00 35.39 140 ARG B N 1
ATOM 1610 C CA . ARG B 1 114 ? 16.156 3.149 39.233 1.00 21.81 140 ARG B CA 1
ATOM 1611 C C . ARG B 1 114 ? 15.072 3.716 38.350 1.00 21.10 140 ARG B C 1
ATOM 1612 O O . ARG B 1 114 ? 14.295 4.549 38.787 1.00 23.42 140 ARG B O 1
ATOM 1620 N N . LEU B 1 115 ? 15.045 3.300 37.095 1.00 28.58 141 LEU B N 1
ATOM 1621 C CA . LEU B 1 115 ? 13.976 3.713 36.204 1.00 26.74 141 LEU B CA 1
ATOM 1622 C C . LEU B 1 115 ? 13.665 2.669 35.124 1.00 21.85 141 LEU B C 1
ATOM 1623 O O . LEU B 1 115 ? 14.430 1.750 34.890 1.00 23.11 141 LEU B O 1
ATOM 1628 N N . ARG B 1 116 ? 12.492 2.782 34.527 1.00 19.26 142 ARG B N 1
ATOM 1629 C CA . ARG B 1 116 ? 12.025 1.846 33.515 1.00 19.01 142 ARG B CA 1
ATOM 1630 C C . ARG B 1 116 ? 12.009 2.438 32.131 1.00 18.61 142 ARG B C 1
ATOM 1631 O O . ARG B 1 116 ? 11.642 3.574 31.951 1.00 21.78 142 ARG B O 1
ATOM 1639 N N . LEU B 1 117 ? 12.425 1.668 31.145 1.00 21.84 143 LEU B N 1
ATOM 1640 C CA . LEU B 1 117 ? 12.393 2.168 29.791 1.00 25.72 143 LEU B CA 1
ATOM 1641 C C . LEU B 1 117 ? 11.343 1.441 29.001 1.00 23.46 143 LEU B C 1
ATOM 1642 O O . LEU B 1 117 ? 11.340 0.222 28.936 1.00 24.78 143 LEU B O 1
ATOM 1647 N N . ARG B 1 118 ? 10.451 2.213 28.404 1.00 21.40 144 ARG B N 1
ATOM 1648 C CA . ARG B 1 118 ? 9.360 1.673 27.631 1.00 24.54 144 ARG B CA 1
ATOM 1649 C C . ARG B 1 118 ? 9.595 2.048 26.188 1.00 16.10 144 ARG B C 1
ATOM 1650 O O . ARG B 1 118 ? 9.765 3.222 25.851 1.00 15.79 144 ARG B O 1
ATOM 1658 N N . VAL B 1 119 ? 9.615 1.043 25.333 1.00 16.02 145 VAL B N 1
ATOM 1659 C CA . VAL B 1 119 ? 9.877 1.275 23.927 1.00 15.53 145 VAL B CA 1
ATOM 1660 C C . VAL B 1 119 ? 8.650 0.940 23.098 1.00 21.48 145 VAL B C 1
ATOM 1661 O O . VAL B 1 119 ? 8.232 -0.201 22.980 1.00 25.48 145 VAL B O 1
ATOM 1665 N N . LEU B 1 120 ? 8.084 1.979 22.512 1.00 22.18 146 LEU B N 1
ATOM 1666 C CA . LEU B 1 120 ? 6.825 1.875 21.820 1.00 20.30 146 LEU B CA 1
ATOM 1667 C C . LEU B 1 120 ? 6.959 1.584 20.348 1.00 19.34 146 LEU B C 1
ATOM 1668 O O . LEU B 1 120 ? 7.717 2.212 19.622 1.00 14.91 146 LEU B O 1
ATOM 1673 N N . VAL B 1 121 ? 6.192 0.599 19.921 1.00 27.40 147 VAL B N 1
ATOM 1674 C CA . VAL B 1 121 ? 6.158 0.224 18.535 1.00 28.44 147 VAL B CA 1
ATOM 1675 C C . VAL B 1 121 ? 4.931 0.838 17.930 1.00 26.11 147 VAL B C 1
ATOM 1676 O O . VAL B 1 121 ? 3.854 0.762 18.518 1.00 33.19 147 VAL B O 1
ATOM 1680 N N . PRO B 1 122 ? 5.099 1.495 16.773 1.00 22.67 148 PRO B N 1
ATOM 1681 C CA . PRO B 1 122 ? 3.942 2.091 16.124 1.00 21.41 148 PRO B CA 1
ATOM 1682 C C . PRO B 1 122 ? 3.083 0.997 15.566 1.00 21.83 148 PRO B C 1
ATOM 1683 O O . PRO B 1 122 ? 3.616 -0.011 15.121 1.00 15.68 148 PRO B O 1
ATOM 1687 N N . PRO B 1 123 ? 1.767 1.203 15.584 1.00 19.36 149 PRO B N 1
ATOM 1688 C CA . PRO B 1 123 ? 0.836 0.291 14.952 1.00 16.63 149 PRO B CA 1
ATOM 1689 C C . PRO B 1 123 ? 0.967 0.402 13.443 1.00 22.61 149 PRO B C 1
ATOM 1690 O O . PRO B 1 123 ? 1.492 1.390 12.938 1.00 24.33 149 PRO B O 1
ATOM 1694 N N . LEU B 1 124 ? 0.489 -0.604 12.728 1.00 24.93 150 LEU B N 1
ATOM 1695 C CA . LEU B 1 124 ? 0.472 -0.559 11.274 1.00 28.00 150 LEU B CA 1
ATOM 1696 C C . LEU B 1 124 ? -0.269 0.690 10.816 1.00 35.06 150 LEU B C 1
ATOM 1697 O O . LEU B 1 124 ? -1.157 1.174 11.516 1.00 33.42 150 LEU B O 1
ATOM 1702 N N . PRO B 1 125 ? 0.113 1.231 9.646 1.00 38.54 151 PRO B N 1
ATOM 1703 C CA . PRO B 1 125 ? -0.543 2.449 9.166 1.00 36.24 151 PRO B CA 1
ATOM 1704 C C . PRO B 1 125 ? -2.014 2.241 8.872 1.00 36.91 151 PRO B C 1
ATOM 1705 O O . PRO B 1 125 ? -2.425 1.141 8.473 1.00 29.89 151 PRO B O 1
ATOM 1709 N N . SER B 1 126 ? -2.803 3.280 9.127 1.00 39.27 152 SER B N 1
ATOM 1710 C CA . SER B 1 126 ? -4.082 3.415 8.465 1.00 41.04 152 SER B CA 1
ATOM 1711 C C . SER B 1 126 ? -3.814 4.035 7.103 1.00 46.23 152 SER B C 1
ATOM 1712 O O . SER B 1 126 ? -4.266 3.533 6.071 1.00 48.01 152 SER B O 1
ATOM 1715 N N . LEU B 1 127 ? -3.062 5.139 7.131 1.00 43.63 153 LEU B N 1
ATOM 1716 C CA . LEU B 1 127 ? -2.731 5.923 5.942 1.00 31.08 153 LEU B CA 1
ATOM 1717 C C . LEU B 1 127 ? -1.260 6.270 5.928 1.00 23.93 153 LEU B C 1
ATOM 1718 O O . LEU B 1 127 ? -0.556 5.983 4.967 1.00 25.32 153 LEU B O 1
#

GO terms:
  GO:0045953 negative regulation of natural killer cell mediated cytotoxicity (P, IDA)
  GO:0048018 receptor ligand activity (F, IDA)
  GO:0005886 plasma membrane (C, IC)
  GO:0005576 extracellular region (C, EXP)
  GO:0005886 plasma membrane (C, TAS)
  GO:0042802 identical protein binding (F, IPI)
  GO:0005515 protein binding (F, IPI)
  GO:0005912 adherens junction (C, IDA)
  GO:0005886 plasma membrane (C, IDA)
  GO:0070062 extracellular exosome (C, HDA)

B-factor: mean 31.21, std 11.85, range [9.26, 72.53]

Foldseek 3Di:
DDQEWEDEAFAKTKAWDFDDDPFFWAKKWKDAVPDGAWIQGLVPGIDGDPVQPPQKDDDDDPDDSGIPMIMGGRHHPVPWAKMWIWICTPPRDIDIRMGGYHYDYDDDDPD/DDAEWEEEAFAKTKFKFAADDPDKFWAKKWKAAPDGGAWMQGRVPGIDGDPVQPPFKDDDDDPDDSRIPMIIGGGHHPVVFAKMKMWTQIPPGDIDIHMHTYHYDYDDDDPD

CATH classification: 2.60.40.10

Sequence (223 aa):
TSDVVTVVLGQDAKLPCFYRGDEQVGQVAWARVAQELALLHSKYGLHVSPAYEGRVEQPPPPRNPLDGSVLLRNAVQADEGEYECRVSTFPAGSFQARLRLRVLVPPLPSLTSDVVTVVLGQDAKLPCFYRDSGEQVGQVAWARVAQELALLHSKYGLHVSPAYEGRVEQPPPPRNPLDGSVLLRNAVQADEGEYECRVSTFPAGSFQARLRLRVLVPPLPSL

InterPro domains:
  IPR003598 Immunoglobulin subtype 2 [SM00408] (43-135)
  IPR003598 Immunoglobulin subtype 2 [SM00408] (260-322)
  IPR003599 Immunoglobulin domain subtype [SM00409] (37-146)
  IPR003599 Immunoglobulin domain subtype [SM00409] (257-333)
  IPR007110 Immunoglobulin-like domain [PS50835] (30-144)
  IPR007110 Immunoglobulin-like domain [PS50835] (148-237)
  IPR007110 Immunoglobulin-like domain [PS50835] (262-331)
  IPR013106 Immunoglobulin V-set domain [PF07686] (36-146)
  IPR013162 CD80-like, immunoglobulin C2-set [PF08205] (151-232)
  IPR013783 Immunoglobulin-like fold [G3DSA:2.60.40.10] (29-152)
  IPR013783 Immunoglobulin-like fold [G3DSA:2.60.40.10] (153-245)
  IPR013783 Immunoglobulin-like fold [G3DSA:2.60.40.10] (247-341)
  IPR033320 Nectin-3/4, second Ig domain [cd07704] (149-242)
  IPR036179 Immunoglobulin-like domain superfamily [SSF48726] (34-333)
  IPR036179 Immunoglobulin-like domain superfamily [SSF48726] (37-154)
  IPR036179 Immunoglobulin-like domain superfamily [SSF48726] (148-242)
  IPR051427 Nectin and Nectin-like [PTHR23277] (16-503)

Organism: Homo sapiens (NCBI:txid9606)

Radius of gyration: 20.94 Å; Cα contacts (8 Å, |Δi|>4): 509; chains: 2; bounding box: 46×46×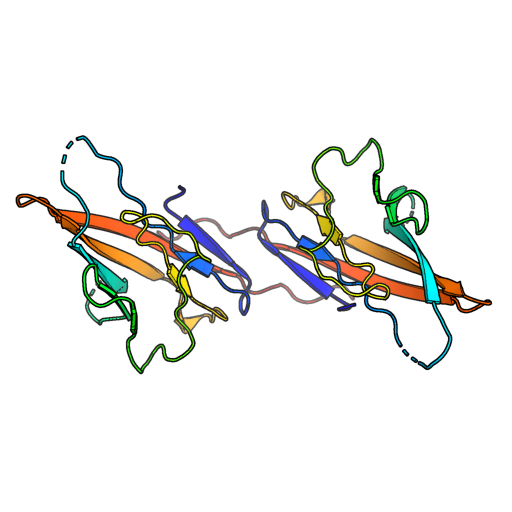61 Å

Solvent-accessible surface area: 13547 Å² total; per-residue (Å²): 141,84,103,80,22,24,6,12,70,40,109,30,0,105,1,26,9,108,57,215,64,165,90,113,19,26,72,4,34,2,23,68,82,125,92,111,2,10,43,13,46,76,164,130,32,66,92,48,6,109,64,13,139,62,62,13,80,47,30,118,107,142,105,54,80,49,28,2,1,3,42,2,79,77,2,66,103,79,4,81,13,48,0,26,0,107,3,49,19,127,102,97,34,77,87,74,24,124,8,73,3,44,10,15,82,56,92,167,99,85,190,63,56,108,82,19,41,4,7,67,49,54,48,3,91,0,24,2,88,13,176,122,130,59,35,114,10,25,73,6,3,0,25,53,110,127,68,86,2,3,44,17,42,72,166,133,31,63,92,56,18,128,71,16,151,63,48,12,88,83,13,110,119,132,146,56,105,46,20,1,3,1,33,1,100,88,1,70,121,74,4,48,9,49,0,55,0,131,5,50,13,128,104,93,29,75,91,112,15,156,5,78,0,39,5,13,80,41,83,160,99,108,155